Protein AF-A0A512UHS7-F1 (afdb_monomer_lite)

Radius of gyration: 28.46 Å; chains: 1; bounding bo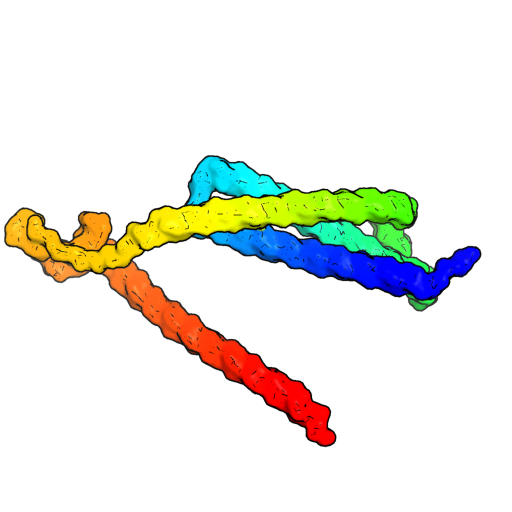x: 62×33×93 Å

Structure (mmCIF, N/CA/C/O backbone):
data_AF-A0A512UHS7-F1
#
_entry.id   AF-A0A512UHS7-F1
#
loop_
_atom_site.group_PDB
_atom_site.id
_atom_site.type_symbol
_atom_site.label_atom_id
_atom_site.label_alt_id
_atom_site.label_comp_id
_atom_site.label_asym_id
_atom_site.label_entity_id
_atom_site.label_seq_id
_atom_site.pdbx_PDB_ins_code
_atom_site.Cartn_x
_atom_site.Cartn_y
_atom_site.Cartn_z
_atom_site.occupancy
_atom_site.B_iso_or_equiv
_atom_site.auth_seq_id
_atom_site.auth_comp_id
_atom_site.auth_asym_id
_atom_site.auth_atom_id
_atom_site.pdbx_PDB_model_num
ATOM 1 N N . MET A 1 1 ? -11.416 8.989 45.958 1.00 37.06 1 MET A N 1
ATOM 2 C CA . MET A 1 1 ? -11.423 10.084 44.966 1.00 37.06 1 MET A CA 1
ATOM 3 C C . MET A 1 1 ? -12.009 9.502 43.696 1.00 37.06 1 MET A C 1
ATOM 5 O O . MET A 1 1 ? -11.354 8.671 43.086 1.00 37.06 1 MET A O 1
ATOM 9 N N . GLY A 1 2 ? -13.278 9.793 43.403 1.00 39.34 2 GLY A N 1
ATOM 10 C CA . GLY A 1 2 ? -13.948 9.248 42.222 1.00 39.34 2 GLY A CA 1
ATOM 11 C C . GLY A 1 2 ? -13.457 9.973 40.977 1.00 39.34 2 GLY A C 1
ATOM 12 O O . GLY A 1 2 ? -13.584 11.193 40.902 1.00 39.34 2 GLY A O 1
ATOM 13 N N . ILE A 1 3 ? -12.873 9.238 40.033 1.00 44.66 3 ILE A N 1
ATOM 14 C CA . ILE A 1 3 ? -12.678 9.739 38.674 1.00 44.66 3 ILE A CA 1
ATOM 15 C C . ILE A 1 3 ? -14.088 9.886 38.095 1.00 44.66 3 ILE A C 1
ATOM 17 O O . ILE A 1 3 ? -14.871 8.938 38.107 1.00 44.66 3 ILE A O 1
ATOM 21 N N . SER A 1 4 ? -14.447 11.106 37.701 1.00 51.41 4 SER A N 1
ATOM 22 C CA . SER A 1 4 ? -15.736 11.404 37.074 1.00 51.41 4 SER A CA 1
ATOM 23 C C . SER A 1 4 ? -15.882 10.547 35.817 1.00 51.41 4 SER A C 1
ATOM 25 O O . SER A 1 4 ? -14.983 10.557 34.979 1.00 51.41 4 SER A O 1
ATOM 27 N N . THR A 1 5 ? -16.998 9.830 35.667 1.00 55.50 5 THR A N 1
ATOM 28 C CA . THR A 1 5 ? -17.313 8.997 34.489 1.00 55.50 5 THR A CA 1
ATOM 29 C C . THR A 1 5 ? -17.086 9.743 33.168 1.00 55.50 5 THR A C 1
ATOM 31 O O . THR A 1 5 ? -16.531 9.183 32.230 1.00 55.50 5 THR A O 1
ATOM 34 N N . ASN A 1 6 ? -17.354 11.053 33.143 1.00 60.25 6 ASN A N 1
ATOM 35 C CA . ASN A 1 6 ? -17.146 11.910 31.970 1.00 60.25 6 ASN A CA 1
ATOM 36 C C . ASN A 1 6 ? -15.672 12.049 31.534 1.00 60.25 6 ASN A C 1
ATOM 38 O O . ASN A 1 6 ? -15.400 12.360 30.379 1.00 60.25 6 ASN A O 1
ATOM 42 N N . GLN A 1 7 ? -14.710 11.873 32.446 1.00 59.88 7 GLN A N 1
ATOM 43 C CA . GLN A 1 7 ? -13.279 11.994 32.141 1.00 59.88 7 GLN A CA 1
ATOM 44 C C . GLN A 1 7 ? -12.721 10.717 31.496 1.00 59.88 7 GLN A C 1
ATOM 46 O O . GLN A 1 7 ? -11.772 10.778 30.717 1.00 59.88 7 GLN A O 1
ATOM 51 N N . VAL A 1 8 ? -13.323 9.568 31.807 1.00 60.91 8 VAL A N 1
ATOM 52 C CA . VAL A 1 8 ? -12.956 8.266 31.238 1.00 60.91 8 VAL A CA 1
ATOM 53 C C . VAL A 1 8 ? -13.466 8.145 29.808 1.00 60.91 8 VAL A C 1
ATOM 55 O O . VAL A 1 8 ? -12.712 7.716 28.937 1.00 60.91 8 VAL A O 1
ATOM 58 N N . ASP A 1 9 ? -14.709 8.565 29.565 1.00 67.19 9 ASP A N 1
ATOM 59 C CA . ASP A 1 9 ? -15.307 8.552 28.227 1.00 67.19 9 ASP A CA 1
ATOM 60 C C . ASP A 1 9 ? -14.486 9.415 27.256 1.00 67.19 9 ASP A C 1
ATOM 62 O O . ASP A 1 9 ? -14.126 8.959 26.174 1.00 67.19 9 ASP A O 1
ATOM 66 N N . PHE A 1 10 ? -14.065 10.609 27.695 1.00 72.75 10 PHE A N 1
ATOM 67 C CA . PHE A 1 10 ? -13.195 11.489 26.908 1.00 72.75 10 PHE A CA 1
ATOM 68 C C . PHE A 1 10 ? -11.827 10.856 26.598 1.00 72.75 10 PHE A C 1
ATOM 70 O O . PHE A 1 10 ? -11.341 10.934 25.472 1.00 72.75 10 PHE A O 1
ATOM 77 N N . LEU A 1 11 ? -11.205 10.193 27.579 1.00 75.62 11 LEU A N 1
ATOM 78 C CA . LEU A 1 11 ? -9.918 9.523 27.378 1.00 75.62 11 LEU A CA 1
ATOM 79 C C . LEU A 1 11 ? -10.035 8.341 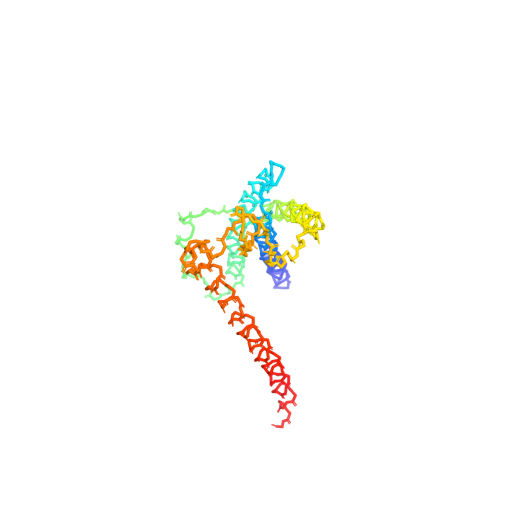26.406 1.00 75.62 11 LEU A C 1
ATOM 81 O O . LEU A 1 11 ? -9.156 8.140 25.570 1.00 75.62 11 LEU A O 1
ATOM 85 N N . LEU A 1 12 ? -11.098 7.541 26.511 1.00 77.88 12 LEU A N 1
ATOM 86 C CA . LEU A 1 12 ? -11.334 6.424 25.598 1.00 77.88 12 LEU A CA 1
ATOM 87 C C . LEU A 1 12 ? -11.571 6.916 24.170 1.00 77.88 12 LEU A C 1
ATOM 89 O O . LEU A 1 12 ? -10.987 6.346 23.248 1.00 77.88 12 LEU A O 1
ATOM 93 N N . ASP A 1 13 ? -12.353 7.980 23.990 1.00 81.38 13 ASP A N 1
ATOM 94 C CA . ASP A 1 13 ? -12.575 8.604 22.684 1.00 81.38 13 ASP A CA 1
ATOM 95 C C . ASP A 1 13 ? -11.259 9.080 22.053 1.00 81.38 13 ASP A C 1
ATOM 97 O O . ASP A 1 13 ? -10.985 8.769 20.890 1.00 81.38 13 ASP A O 1
ATOM 101 N N . ASP A 1 14 ? -10.395 9.744 22.827 1.00 81.94 14 ASP A N 1
ATOM 102 C CA . ASP A 1 14 ? -9.073 10.179 22.366 1.00 81.94 14 ASP A CA 1
ATOM 103 C C . ASP A 1 14 ? -8.182 8.991 21.962 1.00 81.94 14 ASP A C 1
ATOM 105 O O . ASP A 1 14 ? -7.520 9.023 20.919 1.00 81.94 14 ASP A O 1
ATOM 109 N N . LEU A 1 15 ? -8.168 7.907 22.743 1.00 83.69 15 LEU A N 1
ATOM 110 C CA . LEU A 1 15 ? -7.377 6.714 22.423 1.00 83.69 15 LEU A CA 1
ATOM 111 C C . LEU A 1 15 ? -7.905 5.984 21.177 1.00 83.69 15 LEU A C 1
ATOM 113 O O . LEU A 1 15 ? -7.111 5.531 20.348 1.00 83.69 15 LEU A O 1
ATOM 117 N N . TRP A 1 16 ? -9.227 5.890 21.009 1.00 86.81 16 TRP A N 1
ATOM 118 C CA . TRP A 1 16 ? -9.844 5.347 19.795 1.00 86.81 16 TRP A CA 1
ATOM 119 C C . TRP A 1 16 ? -9.561 6.219 18.573 1.00 86.81 16 TRP A C 1
ATOM 121 O O . TRP A 1 16 ? -9.294 5.690 17.490 1.00 86.81 16 TRP A O 1
ATOM 131 N N . HIS A 1 17 ? -9.553 7.541 18.741 1.00 88.75 17 HIS A N 1
ATOM 132 C CA . HIS A 1 17 ? -9.166 8.471 17.689 1.00 88.75 17 HIS A CA 1
ATOM 133 C C . HIS A 1 17 ? -7.715 8.245 17.249 1.00 88.75 17 HIS A C 1
ATOM 135 O O . HIS A 1 17 ? -7.449 8.103 16.052 1.00 88.75 17 HIS A O 1
ATOM 141 N N . TRP A 1 18 ? -6.787 8.117 18.202 1.00 87.31 18 TRP A N 1
ATOM 142 C CA . TRP A 1 18 ? -5.395 7.761 17.919 1.00 87.31 18 TRP A CA 1
ATOM 143 C C . TRP A 1 18 ? -5.274 6.429 17.181 1.00 87.31 18 TRP A C 1
ATOM 145 O O . TRP A 1 18 ? -4.501 6.322 16.228 1.00 87.31 18 TRP A O 1
ATOM 155 N N . LEU A 1 19 ? -6.065 5.424 17.562 1.00 88.56 19 LEU A N 1
ATOM 156 C CA . LEU A 1 19 ? -6.046 4.124 16.898 1.00 88.56 19 LEU A CA 1
ATOM 157 C C . LEU A 1 19 ? -6.466 4.236 15.427 1.00 88.56 19 LEU A C 1
ATOM 159 O O . LEU A 1 19 ? -5.784 3.695 14.555 1.00 88.56 19 LEU A O 1
ATOM 163 N N . ALA A 1 20 ? -7.540 4.975 15.146 1.00 87.75 20 ALA A N 1
ATOM 164 C CA . ALA A 1 20 ? -8.015 5.208 13.784 1.00 87.75 20 ALA A CA 1
ATOM 165 C C . ALA A 1 20 ? -6.996 5.993 12.934 1.00 87.75 20 ALA A C 1
ATOM 167 O O . ALA A 1 20 ? -6.779 5.674 11.759 1.00 87.75 20 ALA A O 1
ATOM 168 N N . GLN A 1 21 ? -6.322 6.988 13.525 1.00 88.38 21 GLN A N 1
ATOM 169 C CA . GLN A 1 21 ? -5.237 7.706 12.850 1.00 88.38 21 GLN A CA 1
ATOM 170 C C . GLN A 1 21 ? -4.084 6.763 12.488 1.00 88.38 21 GLN A C 1
ATOM 172 O O . GLN A 1 21 ? -3.625 6.759 11.346 1.00 88.38 21 GLN A O 1
ATOM 177 N N . MET A 1 22 ? -3.646 5.913 13.420 1.00 85.06 22 MET A N 1
ATOM 178 C CA . MET A 1 22 ? -2.574 4.950 13.159 1.00 85.06 22 MET A CA 1
ATOM 179 C C . MET A 1 22 ? -2.922 3.976 12.033 1.00 85.06 22 MET A C 1
ATOM 181 O O . MET A 1 22 ? -2.076 3.692 11.189 1.00 85.06 22 MET A O 1
ATOM 185 N N . GLU A 1 23 ? -4.156 3.472 11.993 1.00 89.56 23 GLU A N 1
ATOM 186 C CA . GLU A 1 23 ? -4.617 2.595 10.910 1.00 89.56 23 GLU A CA 1
ATOM 187 C C . GLU A 1 23 ? -4.577 3.288 9.549 1.00 89.56 23 GLU A C 1
ATOM 189 O O . GLU A 1 23 ? -4.161 2.681 8.560 1.00 89.56 23 GLU A O 1
ATOM 194 N N . THR A 1 24 ? -4.938 4.570 9.513 1.00 89.69 24 THR A N 1
ATOM 195 C CA . THR A 1 24 ? -4.850 5.385 8.299 1.00 89.69 24 THR A CA 1
ATOM 196 C C . THR A 1 24 ? -3.399 5.502 7.833 1.00 89.69 24 THR A C 1
ATOM 198 O O . THR A 1 24 ? -3.103 5.180 6.685 1.00 89.69 24 THR A O 1
ATOM 201 N N . HIS A 1 25 ? -2.475 5.868 8.725 1.00 85.88 25 HIS A N 1
ATOM 202 C CA . HIS A 1 25 ? -1.057 6.019 8.381 1.00 85.88 25 HIS A CA 1
ATOM 203 C C . HIS A 1 25 ? -0.386 4.707 7.961 1.00 85.88 25 HIS A C 1
ATOM 205 O O . HIS A 1 25 ? 0.405 4.711 7.019 1.00 85.88 25 HIS A O 1
ATOM 211 N N . ILE A 1 26 ? -0.732 3.583 8.601 1.00 85.62 26 ILE A N 1
ATOM 212 C CA . ILE A 1 26 ? -0.295 2.245 8.174 1.00 85.62 26 ILE A CA 1
ATOM 213 C C . ILE A 1 26 ? -0.721 2.002 6.724 1.00 85.62 26 ILE A C 1
ATOM 215 O O . ILE A 1 26 ? 0.118 1.703 5.877 1.00 85.62 26 ILE A O 1
ATOM 219 N N . HIS A 1 27 ? -2.006 2.195 6.422 1.00 89.94 27 HIS A N 1
ATOM 220 C CA . HIS A 1 27 ? -2.535 1.941 5.087 1.00 89.94 27 HIS A CA 1
ATOM 221 C C . HIS A 1 27 ? -1.934 2.877 4.027 1.00 89.94 27 HIS A C 1
ATOM 223 O O . HIS A 1 27 ? -1.637 2.461 2.905 1.00 89.94 27 HIS A O 1
ATOM 229 N N . GLU A 1 28 ? -1.742 4.154 4.359 1.00 88.44 28 GLU A N 1
ATOM 230 C CA . GLU A 1 28 ? -1.112 5.117 3.457 1.00 88.44 28 GLU A CA 1
ATOM 231 C C . GLU A 1 28 ? 0.346 4.772 3.154 1.00 88.44 28 GLU A C 1
ATOM 233 O O . GLU A 1 28 ? 0.760 4.887 1.996 1.00 88.44 28 GLU A O 1
ATOM 238 N N . LEU A 1 29 ? 1.099 4.328 4.163 1.00 85.69 29 LEU A N 1
ATOM 239 C CA . LEU A 1 29 ? 2.489 3.910 4.019 1.00 85.69 29 LEU A CA 1
ATOM 240 C C . LEU A 1 29 ? 2.612 2.641 3.180 1.00 85.69 29 LEU A C 1
ATOM 242 O O . LEU A 1 29 ? 3.370 2.637 2.211 1.00 85.69 29 LEU A O 1
ATOM 246 N N . GLU A 1 30 ? 1.813 1.612 3.466 1.00 86.94 30 GLU A N 1
ATOM 247 C CA . GLU A 1 30 ? 1.770 0.383 2.665 1.00 86.94 30 GLU A CA 1
ATOM 248 C C . GLU A 1 30 ? 1.460 0.686 1.194 1.00 86.94 30 GLU A C 1
ATOM 250 O O . GLU A 1 30 ? 2.161 0.227 0.291 1.00 86.94 30 GLU A O 1
ATOM 255 N N . ASN A 1 31 ? 0.455 1.527 0.933 1.00 86.88 31 ASN A N 1
ATOM 256 C CA . ASN A 1 31 ? 0.100 1.927 -0.426 1.00 86.88 31 ASN A CA 1
ATOM 257 C C . ASN A 1 31 ? 1.222 2.708 -1.124 1.00 86.88 31 ASN A C 1
ATOM 259 O O . ASN A 1 31 ? 1.465 2.500 -2.315 1.00 86.88 31 ASN A O 1
ATOM 263 N N . ALA A 1 32 ? 1.891 3.622 -0.417 1.00 82.56 32 ALA A N 1
ATOM 264 C CA . ALA A 1 32 ? 2.999 4.396 -0.970 1.00 82.56 32 ALA A CA 1
ATOM 265 C C . ALA A 1 32 ? 4.199 3.496 -1.300 1.00 82.56 32 ALA A C 1
ATOM 267 O O . ALA A 1 32 ? 4.763 3.603 -2.390 1.00 82.56 32 ALA A O 1
ATOM 268 N N . MET A 1 33 ? 4.533 2.557 -0.413 1.00 82.94 33 MET A N 1
ATOM 269 C CA . MET A 1 33 ? 5.593 1.570 -0.624 1.00 82.94 33 MET A CA 1
ATOM 270 C C . MET A 1 33 ? 5.283 0.633 -1.797 1.00 82.94 33 MET A C 1
ATOM 272 O O . MET A 1 33 ? 6.150 0.401 -2.639 1.00 82.94 33 MET A O 1
ATOM 276 N N . LEU A 1 34 ? 4.042 0.146 -1.918 1.00 81.94 34 LEU A N 1
ATOM 277 C CA . LEU A 1 34 ? 3.612 -0.684 -3.050 1.00 81.94 34 LEU A CA 1
ATO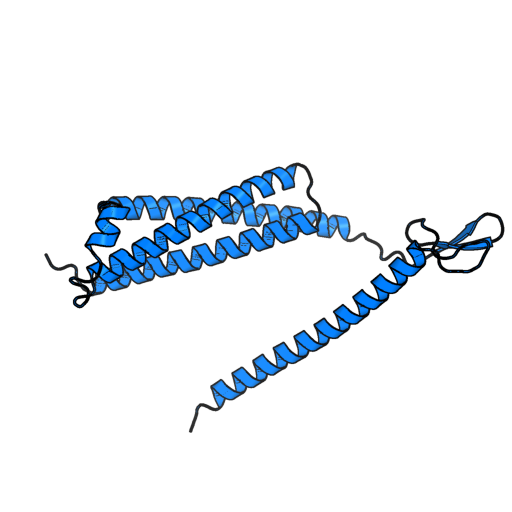M 278 C C . LEU A 1 34 ? 3.721 0.062 -4.384 1.00 81.94 34 LEU A C 1
ATOM 280 O O . LEU A 1 34 ? 4.201 -0.496 -5.375 1.00 81.94 34 LEU A O 1
ATOM 284 N N . LYS A 1 35 ? 3.309 1.336 -4.420 1.00 81.00 35 LYS A N 1
ATOM 285 C CA . LYS A 1 35 ? 3.469 2.186 -5.608 1.00 81.00 35 LYS A CA 1
ATOM 286 C C . LYS A 1 35 ? 4.943 2.398 -5.949 1.00 81.00 35 LYS A C 1
ATOM 288 O O . LYS A 1 35 ? 5.316 2.225 -7.105 1.00 81.00 35 LYS A O 1
ATOM 293 N N . ALA A 1 36 ? 5.783 2.689 -4.957 1.00 75.19 36 ALA A N 1
ATOM 294 C CA . ALA A 1 36 ? 7.224 2.844 -5.148 1.00 75.19 36 ALA A CA 1
ATOM 295 C C . ALA A 1 36 ? 7.881 1.572 -5.700 1.00 75.19 36 ALA A C 1
ATOM 297 O O . ALA A 1 36 ? 8.639 1.646 -6.667 1.00 75.19 36 ALA A O 1
ATOM 298 N N . GLY A 1 37 ? 7.517 0.401 -5.169 1.00 73.88 37 GLY A N 1
ATOM 299 C CA . GLY A 1 37 ? 7.977 -0.888 -5.685 1.00 73.88 37 GLY A CA 1
ATOM 300 C C . GLY A 1 37 ? 7.559 -1.133 -7.139 1.00 73.88 37 GLY A C 1
ATOM 301 O O . GLY A 1 37 ? 8.358 -1.619 -7.938 1.00 73.88 37 GLY A O 1
ATOM 302 N N . ARG A 1 38 ? 6.338 -0.737 -7.524 1.00 74.81 38 ARG A N 1
ATOM 303 C CA . ARG A 1 38 ? 5.821 -0.916 -8.894 1.00 74.81 38 ARG A CA 1
ATOM 304 C C . ARG A 1 38 ? 6.569 -0.087 -9.939 1.00 74.81 38 ARG A C 1
ATOM 306 O O . ARG A 1 38 ? 6.729 -0.543 -11.070 1.00 74.81 38 ARG A O 1
ATOM 313 N N . VAL A 1 39 ? 6.998 1.121 -9.584 1.00 70.88 39 VAL A N 1
ATOM 314 C CA . VAL A 1 39 ? 7.693 2.040 -10.503 1.00 70.88 39 VAL A CA 1
ATOM 315 C C . VAL A 1 39 ? 9.204 1.731 -10.584 1.00 70.88 39 VAL A C 1
ATOM 317 O O . VAL A 1 39 ? 9.915 2.278 -11.426 1.00 70.88 39 VAL A O 1
ATOM 320 N N . GLY A 1 40 ? 9.684 0.776 -9.781 1.00 65.38 40 GLY A N 1
ATOM 321 C CA . GLY A 1 40 ? 11.075 0.333 -9.733 1.00 65.38 40 GLY A CA 1
ATOM 322 C C . GLY A 1 40 ? 11.908 1.198 -8.794 1.00 65.38 40 GLY A C 1
ATOM 323 O O . GLY A 1 40 ? 11.836 2.431 -8.833 1.00 65.38 40 GLY A O 1
ATOM 324 N N . LEU A 1 41 ? 12.712 0.557 -7.946 1.00 65.12 41 LEU A N 1
ATOM 325 C CA . LEU A 1 41 ? 13.513 1.249 -6.942 1.00 65.12 41 LEU A CA 1
ATOM 326 C C . LEU A 1 41 ? 14.840 1.749 -7.554 1.00 65.12 41 LEU A C 1
ATOM 328 O O . LEU A 1 41 ? 15.540 1.014 -8.239 1.00 65.12 41 LEU A O 1
ATOM 332 N N . ASN A 1 42 ? 15.169 3.027 -7.350 1.00 66.75 42 ASN A N 1
ATOM 333 C CA . ASN A 1 42 ? 16.542 3.542 -7.404 1.00 66.75 42 ASN A CA 1
ATOM 334 C C . ASN A 1 42 ? 17.125 3.594 -5.977 1.00 66.75 42 ASN A C 1
ATOM 336 O O . ASN A 1 42 ? 16.369 3.486 -5.013 1.00 66.75 42 ASN A O 1
ATOM 340 N N . ALA A 1 43 ? 18.433 3.823 -5.834 1.00 65.56 43 ALA A N 1
ATOM 341 C CA . ALA A 1 43 ? 19.109 3.843 -4.528 1.00 65.56 43 ALA A CA 1
ATOM 342 C C . ALA A 1 43 ? 18.416 4.747 -3.480 1.00 65.56 43 ALA A C 1
ATOM 344 O O . ALA A 1 43 ? 18.227 4.336 -2.340 1.00 65.56 43 ALA A O 1
ATOM 345 N N . ALA A 1 44 ? 17.939 5.935 -3.880 1.00 62.94 44 ALA A N 1
ATOM 346 C CA . ALA A 1 44 ? 17.205 6.847 -2.992 1.00 62.94 44 ALA A CA 1
ATOM 347 C C . ALA A 1 44 ? 15.843 6.282 -2.530 1.00 62.94 44 ALA A C 1
ATOM 349 O O . ALA A 1 44 ? 15.428 6.461 -1.383 1.00 62.94 44 ALA A O 1
ATOM 350 N N . SER A 1 45 ? 15.138 5.566 -3.409 1.00 67.12 45 SER A N 1
ATOM 351 C CA . SER A 1 45 ? 13.887 4.891 -3.052 1.00 67.12 45 SER A CA 1
ATOM 352 C C . SER A 1 45 ? 14.093 3.572 -2.302 1.00 67.12 45 SER A C 1
ATOM 354 O O . SER A 1 45 ? 13.194 3.183 -1.570 1.00 67.12 45 SER A O 1
ATOM 356 N N . GLU A 1 46 ? 15.243 2.901 -2.437 1.00 75.00 46 GLU A N 1
ATOM 357 C CA . GLU A 1 46 ? 15.574 1.714 -1.633 1.00 75.00 46 GLU A CA 1
ATOM 358 C C . GLU A 1 46 ? 15.765 2.089 -0.163 1.00 75.00 46 GLU A C 1
ATOM 360 O O . GLU A 1 46 ? 15.164 1.466 0.710 1.00 75.00 46 GLU A O 1
ATOM 365 N N . GLU A 1 47 ? 16.522 3.155 0.114 1.00 76.50 47 GLU A N 1
ATOM 366 C CA . GLU A 1 47 ? 16.682 3.681 1.474 1.00 76.50 47 GLU A CA 1
ATOM 367 C C . GLU A 1 47 ? 15.327 4.072 2.075 1.00 76.50 47 GLU A C 1
ATOM 369 O O . GLU A 1 47 ? 14.978 3.654 3.179 1.00 76.50 47 GLU A O 1
ATOM 374 N N . SER A 1 48 ? 14.505 4.781 1.304 1.00 73.50 48 SER A N 1
ATOM 375 C CA . SER A 1 48 ? 13.165 5.188 1.743 1.00 73.50 48 SER A CA 1
ATOM 376 C C . SER A 1 48 ? 12.213 4.010 1.942 1.00 73.50 48 SER A C 1
ATOM 378 O O . SER A 1 48 ? 11.361 4.052 2.826 1.00 73.50 48 SER A O 1
ATOM 380 N N . TYR A 1 49 ? 12.360 2.940 1.160 1.00 76.19 49 TYR A N 1
ATOM 381 C CA . TYR A 1 49 ? 11.596 1.708 1.336 1.00 76.19 49 TYR A CA 1
ATOM 382 C C . TYR A 1 49 ? 11.998 0.982 2.627 1.00 76.19 49 TYR A C 1
ATOM 384 O O . TYR A 1 49 ? 11.132 0.526 3.370 1.00 76.19 49 TYR A O 1
ATOM 392 N N . MET A 1 50 ? 13.297 0.923 2.938 1.00 78.81 50 MET A N 1
ATOM 393 C CA . MET A 1 50 ? 13.801 0.355 4.195 1.00 78.81 50 MET A CA 1
ATOM 394 C C . MET A 1 50 ? 13.344 1.166 5.415 1.00 78.81 50 MET A C 1
ATOM 396 O O . MET A 1 50 ? 12.936 0.590 6.428 1.00 78.81 50 MET A O 1
ATOM 400 N N . VAL A 1 51 ? 13.364 2.499 5.312 1.00 82.06 51 VAL A N 1
ATOM 401 C CA . VAL A 1 51 ? 12.804 3.399 6.332 1.00 82.06 51 VAL A CA 1
ATOM 402 C C . VAL A 1 51 ? 11.300 3.157 6.488 1.00 82.06 51 VAL A C 1
ATOM 404 O O . VAL A 1 51 ? 10.829 2.996 7.614 1.00 82.06 51 VAL A O 1
ATOM 407 N N . GLY A 1 52 ? 10.565 3.035 5.380 1.00 78.06 52 GLY A N 1
ATOM 408 C CA . GLY A 1 52 ? 9.141 2.700 5.371 1.00 78.06 52 GLY A CA 1
ATOM 409 C C . GLY A 1 52 ? 8.829 1.372 6.070 1.00 78.06 52 GLY A C 1
ATOM 410 O O . GLY A 1 52 ? 7.973 1.333 6.947 1.00 78.06 52 GLY A O 1
ATOM 411 N N . ASP A 1 53 ? 9.566 0.296 5.779 1.00 82.38 53 ASP A N 1
ATOM 412 C CA . ASP A 1 53 ? 9.375 -1.009 6.437 1.00 82.38 53 ASP A CA 1
ATOM 413 C C . ASP A 1 53 ? 9.632 -0.935 7.956 1.00 82.38 53 ASP A C 1
ATOM 415 O O . ASP A 1 53 ? 8.900 -1.514 8.765 1.00 82.38 53 ASP A O 1
ATOM 419 N N . CYS A 1 54 ? 10.644 -0.167 8.371 1.00 85.12 54 CYS A N 1
ATOM 420 C CA . CYS A 1 54 ? 10.926 0.084 9.783 1.00 85.12 54 CYS A CA 1
ATOM 421 C C . CYS A 1 54 ? 9.782 0.851 10.471 1.00 85.12 54 CYS A C 1
ATOM 423 O O . CYS A 1 54 ? 9.329 0.453 11.550 1.00 85.12 54 CYS A O 1
ATOM 425 N N . LEU A 1 55 ? 9.285 1.921 9.842 1.00 80.00 55 LEU A N 1
ATOM 426 C CA . LEU A 1 55 ? 8.158 2.713 10.341 1.00 80.00 55 LEU A CA 1
ATOM 427 C C . LEU A 1 55 ? 6.877 1.877 10.424 1.00 80.00 55 LEU A C 1
ATOM 429 O O . LEU A 1 55 ? 6.193 1.917 11.446 1.00 80.00 55 LEU A O 1
ATOM 433 N N . LEU A 1 56 ? 6.604 1.041 9.419 1.00 83.25 56 LEU A N 1
ATOM 434 C CA . LEU A 1 56 ? 5.456 0.137 9.400 1.00 83.25 56 LEU A CA 1
ATOM 435 C C . LEU A 1 56 ? 5.483 -0.827 10.593 1.00 83.25 56 LEU A C 1
ATOM 437 O O . LEU A 1 56 ? 4.498 -0.943 11.324 1.00 83.25 56 LEU A O 1
ATOM 441 N N . LYS A 1 57 ? 6.631 -1.464 10.863 1.00 84.19 57 LYS A N 1
ATOM 442 C CA . LYS A 1 57 ? 6.797 -2.346 12.033 1.00 84.19 57 LYS A CA 1
ATOM 443 C C . LYS A 1 57 ? 6.577 -1.599 13.349 1.00 84.19 57 LYS A C 1
ATOM 445 O O . LYS A 1 57 ? 5.883 -2.111 14.231 1.00 84.19 57 LYS A O 1
ATOM 450 N N . LYS A 1 58 ? 7.125 -0.385 13.483 1.00 83.94 58 LYS A N 1
ATOM 451 C CA . LYS A 1 58 ? 6.932 0.464 14.672 1.00 83.94 58 LYS A CA 1
ATOM 452 C C . LYS A 1 58 ? 5.469 0.870 14.860 1.00 83.94 58 LYS A C 1
ATOM 454 O O . LYS A 1 58 ? 4.988 0.852 15.996 1.00 83.94 58 LYS A O 1
ATOM 459 N N . LEU A 1 59 ? 4.757 1.195 13.780 1.00 82.12 59 LEU A N 1
ATOM 460 C CA . LEU A 1 59 ? 3.336 1.542 13.805 1.00 82.12 59 LEU A CA 1
ATOM 461 C C . LEU A 1 59 ? 2.474 0.345 14.193 1.00 82.12 59 LEU A C 1
ATOM 463 O O . LEU A 1 59 ? 1.642 0.470 15.085 1.00 82.12 59 LEU A O 1
ATOM 467 N N . VAL A 1 60 ? 2.699 -0.828 13.596 1.00 82.94 60 VAL A N 1
ATOM 468 C CA . VAL A 1 60 ? 1.961 -2.055 13.941 1.00 82.94 60 VAL A CA 1
ATOM 469 C C . VAL A 1 60 ? 2.188 -2.434 15.405 1.00 82.94 60 VAL A C 1
ATOM 471 O O . VAL A 1 60 ? 1.232 -2.741 16.117 1.00 82.94 60 VAL A O 1
ATOM 474 N N . TYR A 1 61 ? 3.431 -2.361 15.885 1.00 85.00 61 TYR A N 1
ATOM 475 C CA . TYR A 1 61 ? 3.737 -2.610 17.293 1.00 85.00 61 TYR A CA 1
ATOM 476 C C . TYR A 1 61 ? 3.038 -1.603 18.215 1.00 85.00 61 TYR A C 1
ATOM 478 O O . TYR A 1 61 ? 2.368 -1.988 19.173 1.00 85.00 61 TYR A O 1
ATOM 486 N N . SER A 1 62 ? 3.140 -0.310 17.908 1.00 83.50 62 SER A N 1
ATOM 487 C CA . SER A 1 62 ? 2.528 0.743 18.723 1.00 83.50 62 SER A CA 1
ATOM 488 C C . SER A 1 62 ? 0.995 0.677 18.682 1.00 83.50 62 SER A C 1
ATOM 490 O O . SER A 1 62 ? 0.350 0.931 19.695 1.00 83.50 62 SER A O 1
ATOM 492 N N . LYS A 1 63 ? 0.402 0.226 17.567 1.00 86.75 63 LYS A N 1
ATOM 493 C CA . LYS A 1 63 ? -1.038 -0.032 17.435 1.00 86.75 63 LYS A CA 1
ATOM 494 C C . LYS A 1 63 ? -1.477 -1.100 18.431 1.00 86.75 63 LYS A C 1
ATOM 496 O O . LYS A 1 63 ? -2.450 -0.903 19.152 1.00 86.75 63 LYS A O 1
ATOM 501 N N . GLN A 1 64 ? -0.739 -2.209 18.512 1.00 84.06 64 GLN A N 1
ATOM 502 C CA . GLN A 1 64 ? -1.029 -3.274 19.475 1.00 84.06 64 GLN A CA 1
ATOM 503 C C . GLN A 1 64 ? -0.915 -2.776 20.922 1.00 84.06 64 GLN A C 1
ATOM 505 O O . GLN A 1 64 ? -1.740 -3.140 21.757 1.00 84.06 64 GLN A O 1
ATOM 510 N N . GLN A 1 65 ? 0.074 -1.929 21.227 1.00 82.12 65 GLN A N 1
ATOM 511 C CA . GLN A 1 65 ? 0.217 -1.320 22.555 1.00 82.12 65 GLN A CA 1
ATOM 512 C C . GLN A 1 65 ? -0.963 -0.395 22.892 1.00 82.12 65 GLN A C 1
ATOM 514 O O . GLN A 1 65 ? -1.518 -0.483 23.987 1.00 82.12 65 GLN A O 1
ATOM 519 N N . LEU A 1 66 ? -1.403 0.431 21.939 1.00 84.19 66 LEU A N 1
ATOM 520 C CA . LEU A 1 66 ? -2.556 1.315 22.110 1.00 84.19 66 LEU A CA 1
ATOM 521 C C . LEU A 1 66 ? -3.855 0.523 22.319 1.00 84.19 66 LEU A C 1
ATOM 523 O O . LEU A 1 66 ? -4.605 0.819 23.245 1.00 84.19 66 LEU A O 1
ATOM 527 N N . GLN A 1 67 ? -4.086 -0.533 21.532 1.00 83.88 67 GLN A N 1
ATOM 528 C CA . GLN A 1 67 ? -5.240 -1.427 21.702 1.00 83.88 67 GLN A CA 1
ATOM 529 C C . GLN A 1 67 ? -5.278 -2.055 23.100 1.00 83.88 67 GLN A C 1
ATOM 531 O O . GLN A 1 67 ? -6.332 -2.082 23.733 1.00 83.88 67 GLN A O 1
ATOM 536 N N . ARG A 1 68 ? -4.130 -2.509 23.622 1.00 80.44 68 ARG A N 1
ATOM 537 C CA . ARG A 1 68 ? -4.037 -3.030 24.998 1.00 80.44 68 ARG A CA 1
ATOM 538 C C . ARG A 1 68 ? -4.387 -1.965 26.028 1.00 80.44 68 ARG A C 1
ATOM 540 O O . ARG A 1 68 ? -5.084 -2.256 26.995 1.00 80.44 68 ARG A O 1
ATOM 547 N N . ARG A 1 69 ? -3.933 -0.728 25.819 1.00 78.75 69 ARG A N 1
ATOM 548 C CA . ARG A 1 69 ? -4.208 0.374 26.742 1.00 78.75 69 ARG A CA 1
ATOM 549 C C . ARG A 1 69 ? -5.683 0.759 26.753 1.00 78.75 69 ARG A C 1
ATOM 551 O O . ARG A 1 69 ? -6.225 0.940 27.835 1.00 78.75 69 ARG A O 1
ATOM 558 N N . ILE A 1 70 ? -6.335 0.795 25.590 1.00 81.56 70 ILE A N 1
ATOM 559 C CA . ILE A 1 70 ? -7.788 0.987 25.475 1.00 81.56 70 ILE A CA 1
ATOM 560 C C . ILE A 1 70 ? -8.530 -0.080 26.288 1.00 81.56 70 ILE A C 1
ATOM 562 O O . ILE A 1 70 ? -9.402 0.259 27.082 1.00 81.56 70 ILE A O 1
ATOM 566 N N . VAL A 1 71 ? -8.154 -1.358 26.146 1.00 80.12 71 VAL A N 1
ATOM 567 C CA . VAL A 1 71 ? -8.769 -2.460 26.908 1.00 80.12 71 VAL A CA 1
ATOM 568 C C . VAL A 1 71 ? -8.538 -2.305 28.415 1.00 80.12 71 VAL A C 1
ATOM 570 O O . VAL A 1 71 ? -9.481 -2.484 29.183 1.00 80.12 71 VAL A O 1
ATOM 573 N N . SER A 1 72 ? -7.325 -1.937 28.844 1.00 75.62 72 SER A N 1
ATOM 574 C CA . SER A 1 72 ? -7.006 -1.685 30.261 1.00 75.62 72 SER A CA 1
ATOM 575 C C . SER A 1 72 ? -7.876 -0.570 30.840 1.00 75.62 72 SER A C 1
ATOM 577 O O . SER A 1 72 ? -8.547 -0.777 31.847 1.00 75.62 72 SER A O 1
ATOM 579 N N . VAL A 1 73 ? -7.928 0.585 30.164 1.00 75.75 73 VAL A N 1
ATOM 580 C CA . VAL A 1 73 ? -8.710 1.753 30.600 1.00 75.75 73 VAL A CA 1
ATOM 581 C C . VAL A 1 73 ? -10.206 1.432 30.622 1.00 75.75 73 VAL A C 1
ATOM 583 O O . VAL A 1 73 ? -10.893 1.791 31.576 1.00 75.75 73 VAL A O 1
ATOM 586 N N . ALA A 1 74 ? -10.717 0.721 29.614 1.00 75.00 74 ALA A N 1
ATOM 587 C CA . ALA A 1 74 ? -12.118 0.314 29.569 1.00 75.00 74 ALA A CA 1
ATOM 588 C C . ALA A 1 74 ? -12.476 -0.646 30.717 1.00 75.00 74 ALA A C 1
ATOM 590 O O . ALA A 1 74 ? -13.531 -0.496 31.327 1.00 75.00 74 ALA A O 1
ATOM 591 N N . ARG A 1 75 ? -11.597 -1.604 31.050 1.00 69.62 75 ARG A N 1
ATOM 592 C CA . ARG A 1 75 ? -11.811 -2.557 32.155 1.00 69.62 75 ARG A CA 1
ATOM 593 C C . ARG A 1 75 ? -11.753 -1.894 33.525 1.00 69.62 75 ARG A C 1
ATOM 595 O O . ARG A 1 75 ? -12.632 -2.133 34.342 1.00 69.62 75 ARG A O 1
ATOM 602 N N . GLU A 1 76 ? -10.761 -1.040 33.768 1.00 67.69 76 GLU A N 1
ATOM 603 C CA . GLU A 1 76 ? -10.599 -0.333 35.048 1.00 67.69 76 GLU A CA 1
ATOM 604 C C . GLU A 1 76 ? -11.819 0.521 35.423 1.00 67.69 76 GLU A C 1
ATOM 606 O O . GLU A 1 76 ? -12.058 0.757 36.606 1.00 67.69 76 GLU A O 1
ATOM 611 N N . ASN A 1 77 ? -12.611 0.933 34.431 1.00 64.19 77 ASN A N 1
ATOM 612 C CA . ASN A 1 77 ? -13.780 1.786 34.614 1.00 64.19 77 ASN A CA 1
ATOM 613 C C . ASN A 1 77 ? -15.123 1.072 34.373 1.00 64.19 77 ASN A C 1
ATOM 615 O O . ASN A 1 77 ? -16.175 1.704 34.467 1.00 64.19 77 ASN A O 1
ATOM 619 N N . CYS A 1 78 ? -15.117 -0.239 34.105 1.00 62.12 78 CYS A N 1
ATOM 620 C CA . CYS A 1 78 ? -16.331 -1.039 33.961 1.00 62.12 78 CYS A CA 1
ATOM 621 C C . CYS A 1 78 ? -16.626 -1.790 35.270 1.00 62.12 78 CYS A C 1
ATOM 623 O O . CYS A 1 78 ? -15.879 -2.692 35.662 1.00 62.12 78 CYS A O 1
ATOM 625 N N . ALA A 1 79 ? -17.723 -1.415 35.939 1.00 55.69 79 ALA A N 1
ATOM 626 C CA . ALA A 1 79 ? -18.109 -1.918 37.263 1.00 55.69 79 ALA A CA 1
ATOM 627 C C . ALA A 1 79 ? -18.369 -3.440 37.316 1.00 55.69 79 ALA A C 1
ATOM 629 O O . ALA A 1 79 ? -18.231 -4.034 38.381 1.00 55.69 79 ALA A O 1
ATOM 630 N N . ASP A 1 80 ? -18.669 -4.072 36.176 1.00 55.72 80 ASP A N 1
ATOM 631 C CA . ASP A 1 80 ? -19.018 -5.499 36.085 1.00 55.72 80 ASP A CA 1
ATOM 632 C C . ASP A 1 80 ? -17.807 -6.433 35.868 1.00 55.72 80 ASP A C 1
ATOM 634 O O . ASP A 1 80 ? -17.971 -7.646 35.772 1.00 55.72 80 ASP A O 1
ATOM 638 N N . SER A 1 81 ? -16.576 -5.908 35.778 1.00 53.06 81 SER A N 1
ATOM 639 C CA . SER A 1 81 ? -15.387 -6.703 35.403 1.00 53.06 81 SER A CA 1
ATOM 640 C C . SER A 1 81 ? -14.534 -7.213 36.575 1.00 53.06 81 SER A C 1
ATOM 642 O O . SER A 1 81 ? -13.383 -7.602 36.379 1.00 53.06 81 SER A O 1
ATOM 644 N N . SER A 1 82 ? -15.056 -7.205 37.806 1.00 49.75 82 SER A N 1
ATOM 645 C CA . SER A 1 82 ? -14.204 -7.218 39.002 1.00 49.75 82 SER A CA 1
ATOM 646 C C . SER A 1 82 ? -13.444 -8.510 39.326 1.00 49.75 82 SER A C 1
ATOM 648 O O . SER A 1 82 ? -12.650 -8.444 40.254 1.00 49.75 82 SER A O 1
ATOM 650 N N . ASP A 1 83 ? -13.584 -9.629 38.601 1.00 52.88 83 ASP A N 1
ATOM 651 C CA . ASP A 1 83 ? -12.811 -10.846 38.944 1.00 52.88 83 ASP A CA 1
ATOM 652 C C . ASP A 1 83 ? -12.389 -11.777 37.791 1.00 52.88 83 ASP A C 1
ATOM 654 O O . ASP A 1 83 ? -11.471 -12.580 37.961 1.00 52.88 83 ASP A O 1
ATOM 658 N N . GLU A 1 84 ? -12.952 -11.679 36.5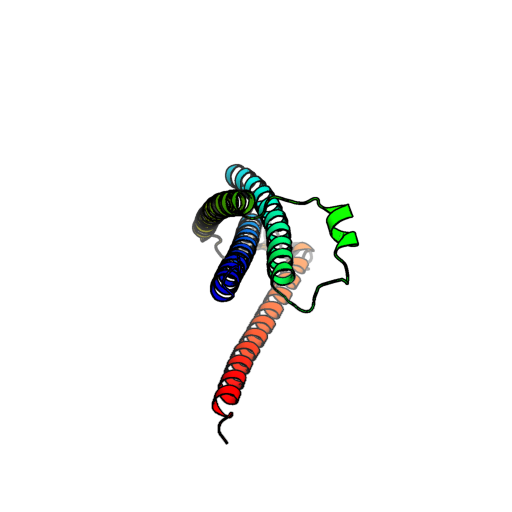84 1.00 49.97 84 GLU A N 1
ATOM 659 C CA . GLU A 1 84 ? -12.577 -12.604 35.504 1.00 49.97 84 GLU A CA 1
ATOM 660 C C . GLU A 1 84 ? -11.391 -12.077 34.674 1.00 49.97 84 GLU A C 1
ATOM 662 O O . GLU A 1 84 ? -11.547 -11.379 33.672 1.00 49.97 84 GLU A O 1
ATOM 667 N N . GLY A 1 85 ? -10.169 -12.439 35.086 1.00 52.53 85 GLY A N 1
ATOM 668 C CA . GLY A 1 85 ? -8.970 -12.368 34.233 1.00 52.53 85 GLY A CA 1
ATOM 669 C C . GLY A 1 85 ? -7.855 -11.416 34.677 1.00 52.53 85 GLY A C 1
ATOM 670 O O . GLY A 1 85 ? -6.833 -11.340 33.992 1.00 52.53 85 GLY A O 1
ATOM 671 N N . ARG A 1 86 ? -7.999 -10.737 35.824 1.00 52.28 86 ARG A N 1
ATOM 672 C CA . ARG A 1 86 ? -6.976 -9.820 36.375 1.00 52.28 86 ARG A CA 1
ATOM 673 C C . ARG A 1 86 ? -5.615 -10.498 36.585 1.00 52.28 86 ARG A C 1
ATOM 675 O O . ARG A 1 86 ? -4.586 -9.941 36.210 1.00 52.28 86 ARG A O 1
ATOM 682 N N . GLU A 1 87 ? -5.615 -11.730 37.095 1.00 51.16 87 GLU A N 1
ATOM 683 C CA . GLU A 1 87 ? -4.388 -12.485 37.394 1.00 51.16 87 GLU A CA 1
ATOM 684 C C . GLU A 1 87 ? -3.613 -12.920 36.137 1.00 51.16 87 GLU A C 1
ATOM 686 O O . GLU A 1 87 ? -2.386 -13.019 36.163 1.00 51.16 87 GLU A O 1
ATOM 691 N N . ILE A 1 88 ? -4.299 -13.135 35.007 1.00 52.00 88 ILE A N 1
ATOM 692 C CA . ILE A 1 88 ? -3.675 -13.647 33.773 1.00 52.00 88 ILE A CA 1
ATOM 693 C C . ILE A 1 88 ? -2.863 -12.553 33.057 1.00 52.00 88 ILE A C 1
ATOM 695 O O . ILE A 1 88 ? -1.858 -12.855 32.406 1.00 52.00 88 ILE A O 1
ATOM 699 N N . GLU A 1 89 ? -3.256 -11.282 33.183 1.00 49.16 89 GLU A N 1
ATOM 700 C CA . GLU A 1 89 ? -2.541 -10.158 32.562 1.00 49.16 89 GLU A CA 1
ATOM 701 C C . GLU A 1 89 ? -1.530 -9.482 33.495 1.00 49.16 89 GLU A C 1
ATOM 703 O O . GLU A 1 89 ? -0.445 -9.134 33.019 1.00 49.16 89 GLU A O 1
ATOM 708 N N . GLU A 1 90 ? -1.795 -9.377 34.807 1.00 48.94 90 GLU A N 1
ATOM 709 C CA . GLU A 1 90 ? -0.793 -8.877 35.768 1.00 48.94 90 GLU A CA 1
ATOM 710 C C . GLU A 1 90 ? 0.466 -9.762 35.775 1.00 48.94 90 GLU A C 1
ATOM 712 O O . GLU A 1 90 ? 1.584 -9.239 35.794 1.00 48.94 90 GLU A O 1
ATOM 717 N N . ALA A 1 91 ? 0.300 -11.084 35.639 1.00 45.81 91 ALA A N 1
ATOM 718 C CA . ALA A 1 91 ? 1.405 -12.034 35.513 1.00 45.81 91 ALA A CA 1
ATOM 719 C C . ALA A 1 91 ? 2.154 -11.949 34.169 1.00 45.81 91 ALA A C 1
ATOM 721 O O . ALA A 1 91 ? 3.301 -12.388 34.080 1.00 45.81 91 ALA A O 1
ATOM 722 N N . ARG A 1 92 ? 1.536 -11.400 33.111 1.00 44.38 92 ARG A N 1
ATOM 723 C CA . ARG A 1 92 ? 2.174 -11.289 31.791 1.00 44.38 92 ARG A CA 1
ATOM 724 C C . ARG A 1 92 ? 2.822 -9.934 31.520 1.00 44.38 92 ARG A C 1
ATOM 726 O O . ARG A 1 92 ? 3.779 -9.913 30.750 1.00 44.38 92 ARG A O 1
ATOM 733 N N . PHE A 1 93 ? 2.330 -8.826 32.084 1.00 47.28 93 PHE A N 1
ATOM 734 C CA . PHE A 1 93 ? 2.700 -7.503 31.554 1.00 47.28 93 PHE A CA 1
ATOM 735 C C . PHE A 1 93 ? 2.954 -6.369 32.557 1.00 47.28 93 PHE A C 1
ATOM 737 O O . PHE A 1 93 ? 3.300 -5.282 32.104 1.00 47.28 93 PHE A O 1
ATOM 744 N N . GLY A 1 94 ? 2.920 -6.613 33.873 1.00 42.41 94 GLY A N 1
ATOM 745 C CA . GLY A 1 94 ? 3.384 -5.652 34.886 1.00 42.41 94 GLY A CA 1
ATOM 746 C C . GLY A 1 94 ? 2.528 -4.380 35.023 1.00 42.41 94 GLY A C 1
ATOM 747 O O . GLY A 1 94 ? 1.983 -3.840 34.063 1.00 42.41 94 GLY A O 1
ATOM 748 N N . ARG A 1 95 ? 2.402 -3.864 36.252 1.00 43.12 95 ARG A N 1
ATOM 749 C CA . ARG A 1 95 ? 1.694 -2.601 36.519 1.00 43.12 95 ARG A CA 1
ATOM 750 C C . ARG A 1 95 ? 2.496 -1.426 35.963 1.00 43.12 95 ARG A C 1
ATOM 752 O O . ARG A 1 95 ? 3.512 -1.045 36.535 1.00 43.12 95 ARG A O 1
ATOM 759 N N . VAL A 1 96 ? 2.046 -0.855 34.849 1.00 47.22 96 VAL A N 1
ATOM 760 C CA . VAL A 1 96 ? 2.598 0.391 34.300 1.00 47.22 96 VAL A CA 1
ATOM 761 C C . VAL A 1 96 ? 1.808 1.563 34.875 1.00 47.22 96 VAL A C 1
ATOM 763 O O . VAL A 1 96 ? 0.622 1.691 34.571 1.00 47.22 96 VAL A O 1
ATOM 766 N N . ASP A 1 97 ? 2.470 2.419 35.661 1.00 45.97 97 ASP A N 1
ATOM 767 C CA . ASP A 1 97 ? 1.910 3.662 36.212 1.00 45.97 97 ASP A CA 1
ATOM 768 C C . ASP A 1 97 ? 1.122 4.451 35.148 1.00 45.97 97 ASP A C 1
ATOM 770 O O . ASP A 1 97 ? 1.599 4.708 34.038 1.00 45.97 97 ASP A O 1
ATOM 774 N N . ALA A 1 98 ? -0.137 4.765 35.461 1.00 55.72 98 ALA A N 1
ATOM 775 C CA . ALA A 1 98 ? -1.184 4.857 34.444 1.00 55.72 98 ALA A CA 1
ATOM 776 C C . ALA A 1 98 ? -1.179 6.144 33.590 1.00 55.72 98 ALA A C 1
ATOM 778 O O . ALA A 1 98 ? -1.575 6.091 32.424 1.00 55.72 98 ALA A O 1
ATOM 779 N N . ASN A 1 99 ? -0.679 7.271 34.108 1.00 56.31 99 ASN A N 1
ATOM 780 C CA . ASN A 1 99 ? -0.880 8.574 33.451 1.00 56.31 99 ASN A CA 1
ATOM 781 C C . ASN A 1 99 ? 0.392 9.130 32.788 1.00 56.31 99 ASN A C 1
ATOM 783 O O . ASN A 1 99 ? 0.397 9.354 31.582 1.00 56.31 99 ASN A O 1
ATOM 787 N N . GLY A 1 100 ? 1.515 9.240 33.508 1.00 59.31 100 GLY A N 1
ATOM 788 C CA . GLY A 1 100 ? 2.762 9.772 32.926 1.00 59.31 100 GLY A CA 1
ATOM 789 C C . GLY A 1 100 ? 3.371 8.887 31.827 1.00 59.31 100 GLY A C 1
ATOM 790 O O . GLY A 1 100 ? 3.998 9.382 30.891 1.00 59.31 100 GLY A O 1
ATOM 791 N N . ALA A 1 101 ? 3.151 7.570 31.896 1.00 71.00 101 ALA A N 1
ATOM 792 C CA . ALA A 1 101 ? 3.585 6.643 30.852 1.00 71.00 101 ALA A CA 1
ATOM 793 C C . ALA A 1 101 ? 2.710 6.714 29.588 1.00 71.00 101 ALA A C 1
ATOM 795 O O . ALA A 1 101 ? 3.193 6.384 28.502 1.00 71.00 101 ALA A O 1
ATOM 796 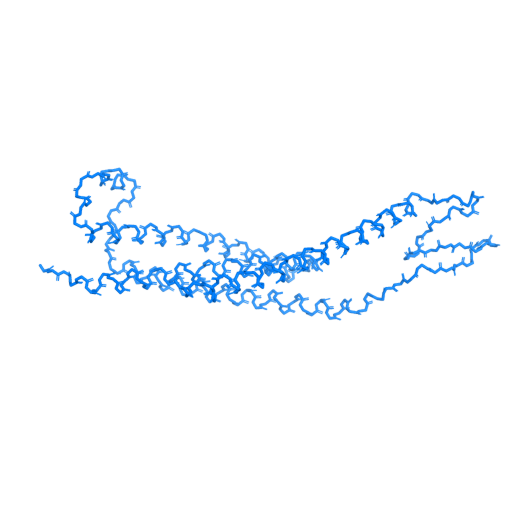N N . LEU A 1 102 ? 1.445 7.137 29.726 1.00 73.44 102 LEU A N 1
ATOM 797 C CA . LEU A 1 102 ? 0.510 7.282 28.614 1.00 73.44 102 LEU A CA 1
ATOM 798 C C . LEU A 1 102 ? 0.822 8.536 27.802 1.00 73.44 102 LEU A C 1
ATOM 800 O O . LEU A 1 102 ? 0.970 8.430 26.590 1.00 73.44 102 LEU A O 1
ATOM 804 N N . ASP A 1 103 ? 1.026 9.677 28.457 1.00 77.12 103 ASP A N 1
ATOM 805 C CA . ASP A 1 103 ? 1.370 10.930 27.774 1.00 77.12 103 ASP A CA 1
ATOM 806 C C . ASP A 1 103 ? 2.678 10.790 26.985 1.00 77.12 103 ASP A C 1
ATOM 808 O O . ASP A 1 103 ? 2.729 11.061 25.787 1.00 77.12 103 ASP A O 1
ATOM 812 N N . ALA A 1 104 ? 3.713 10.217 27.610 1.00 80.12 104 ALA A N 1
ATOM 813 C CA . ALA A 1 104 ? 4.977 9.932 26.933 1.00 80.12 104 ALA A CA 1
ATOM 814 C C . ALA A 1 104 ? 4.825 8.935 25.767 1.00 80.12 104 ALA A C 1
ATOM 816 O O . ALA A 1 104 ? 5.604 8.957 24.813 1.00 80.12 104 ALA A O 1
ATOM 817 N N . PHE A 1 105 ? 3.854 8.020 25.838 1.00 82.19 105 PHE A N 1
ATOM 818 C CA . PHE A 1 105 ? 3.543 7.112 24.737 1.00 82.19 105 PHE A CA 1
ATOM 819 C C . PHE A 1 105 ? 2.807 7.827 23.598 1.00 82.19 105 PHE A C 1
ATOM 821 O O . PHE A 1 105 ? 3.181 7.633 22.442 1.00 82.19 105 PHE A O 1
ATOM 828 N N . LEU A 1 106 ? 1.832 8.682 23.909 1.00 83.31 106 LEU A N 1
ATOM 829 C CA . LEU A 1 106 ? 1.110 9.493 22.928 1.00 83.31 106 LEU A CA 1
ATOM 830 C C . LEU A 1 106 ? 2.036 10.495 22.224 1.00 83.31 106 LEU A C 1
ATOM 832 O O . LEU A 1 106 ? 1.929 10.678 21.014 1.00 83.31 106 LEU A O 1
ATOM 836 N N . ASP A 1 107 ? 3.007 11.076 22.927 1.00 85.44 107 ASP A N 1
ATOM 837 C CA . ASP A 1 107 ? 4.006 11.950 22.304 1.00 85.44 107 ASP A CA 1
ATOM 838 C C . ASP A 1 107 ? 4.943 11.181 21.364 1.00 85.44 107 ASP A C 1
ATOM 840 O O . ASP A 1 107 ? 5.228 11.640 20.257 1.00 85.44 107 ASP A O 1
ATOM 844 N N . ARG A 1 108 ? 5.359 9.961 21.732 1.00 84.62 108 ARG A N 1
ATOM 845 C CA . ARG A 1 108 ? 6.086 9.080 20.799 1.00 84.62 108 ARG A CA 1
ATOM 846 C C . ARG A 1 108 ? 5.238 8.711 19.582 1.00 84.62 108 ARG A C 1
ATOM 848 O O . ARG A 1 108 ? 5.771 8.644 18.477 1.00 84.62 108 ARG A O 1
ATOM 855 N N . LEU A 1 109 ? 3.937 8.485 19.770 1.00 86.31 109 LEU A N 1
ATOM 856 C CA . LEU A 1 109 ? 3.006 8.220 18.673 1.00 86.31 109 LEU A CA 1
ATOM 857 C C . LEU A 1 109 ? 2.874 9.419 17.732 1.00 86.31 109 LEU A C 1
ATOM 859 O O . LEU A 1 109 ? 2.909 9.221 16.521 1.00 86.31 109 LEU A O 1
ATOM 863 N N . ARG A 1 110 ? 2.792 10.646 18.260 1.00 89.31 110 ARG A N 1
ATOM 864 C CA . ARG A 1 110 ? 2.776 11.880 17.454 1.00 89.31 110 ARG A CA 1
ATOM 865 C C . ARG A 1 110 ? 3.989 11.974 16.539 1.00 89.31 110 ARG A C 1
ATOM 867 O O . ARG A 1 110 ? 3.826 12.212 15.346 1.00 89.31 110 ARG A O 1
ATOM 874 N N . VAL A 1 111 ? 5.185 11.757 17.088 1.00 88.88 111 VAL A N 1
ATOM 875 C CA . VAL A 1 111 ? 6.433 11.779 16.309 1.00 88.88 111 VAL A CA 1
ATOM 876 C C . VAL A 1 111 ? 6.410 10.694 15.234 1.00 88.88 111 VAL A C 1
ATOM 878 O O . VAL A 1 111 ? 6.651 10.985 14.069 1.00 88.88 111 VAL A O 1
ATOM 881 N N . LEU A 1 112 ? 6.033 9.465 15.595 1.00 84.88 112 LEU A N 1
ATOM 882 C CA . LEU A 1 112 ? 5.982 8.344 14.656 1.00 84.88 112 LEU A CA 1
ATOM 883 C C . LEU A 1 112 ? 4.988 8.579 13.506 1.00 84.88 112 LEU A C 1
ATOM 885 O O . LEU A 1 112 ? 5.262 8.227 12.358 1.00 84.88 112 LEU A O 1
ATOM 889 N N . VAL A 1 113 ? 3.833 9.173 13.807 1.00 86.12 113 VAL A N 1
ATOM 890 C CA . VAL A 1 113 ? 2.826 9.553 12.812 1.00 86.12 113 VAL A CA 1
ATOM 891 C C . VAL A 1 113 ? 3.360 10.643 11.878 1.00 86.12 113 VAL A C 1
ATOM 893 O O . VAL A 1 113 ? 3.195 10.526 10.663 1.00 86.12 113 VAL A O 1
ATOM 896 N N . ALA A 1 114 ? 4.052 11.653 12.413 1.00 88.00 114 ALA A N 1
ATOM 897 C CA . ALA A 1 114 ? 4.675 12.706 11.612 1.00 88.00 114 ALA A CA 1
ATOM 898 C C . ALA A 1 114 ? 5.767 12.151 10.677 1.00 88.00 114 ALA A C 1
ATOM 900 O O . ALA A 1 114 ? 5.687 12.357 9.467 1.00 88.00 114 ALA A O 1
ATOM 901 N N . GLU A 1 115 ? 6.709 11.363 11.208 1.00 83.50 115 GLU A N 1
ATOM 902 C CA . GLU A 1 115 ? 7.766 10.694 10.427 1.00 83.50 115 GLU A CA 1
ATOM 903 C C . GLU A 1 115 ? 7.174 9.809 9.318 1.00 83.50 115 GLU A C 1
ATOM 905 O O . GLU A 1 115 ? 7.663 9.774 8.187 1.00 83.50 115 GLU A O 1
ATOM 910 N N . THR A 1 116 ? 6.073 9.116 9.621 1.00 82.50 116 THR A N 1
ATOM 911 C CA . THR A 1 116 ? 5.352 8.317 8.626 1.00 82.50 116 THR A CA 1
ATOM 912 C C . THR A 1 116 ? 4.754 9.191 7.532 1.00 82.50 116 THR A C 1
ATOM 914 O O . THR A 1 116 ? 4.902 8.873 6.354 1.00 82.50 116 THR A O 1
ATOM 917 N N . GLY A 1 117 ? 4.096 10.295 7.892 1.00 81.94 117 GLY A N 1
ATOM 918 C CA . GLY A 1 117 ? 3.529 11.239 6.928 1.00 81.94 117 GLY A CA 1
ATOM 919 C C . GLY A 1 117 ? 4.583 11.832 5.987 1.00 81.94 117 GLY A C 1
ATOM 920 O O . GLY A 1 117 ? 4.345 11.940 4.780 1.00 81.94 117 GLY A O 1
ATOM 921 N N . GLU A 1 118 ? 5.767 12.150 6.507 1.00 86.31 118 GLU A N 1
ATOM 922 C CA . GLU A 1 118 ? 6.907 12.616 5.711 1.00 86.31 118 GLU A CA 1
ATOM 923 C C . GLU A 1 118 ? 7.404 11.533 4.748 1.00 86.31 118 GLU A C 1
ATOM 925 O O . GLU A 1 118 ? 7.545 11.791 3.551 1.00 86.31 118 GLU A O 1
ATOM 930 N N . CYS A 1 119 ? 7.578 10.299 5.233 1.00 81.00 119 CYS A N 1
ATOM 931 C CA . CYS A 1 119 ? 7.984 9.163 4.406 1.00 81.00 119 CYS A CA 1
ATOM 932 C C . CYS A 1 119 ? 6.976 8.888 3.275 1.00 81.00 119 CYS A C 1
ATOM 934 O O . CYS A 1 119 ? 7.359 8.759 2.110 1.00 81.00 119 CYS A O 1
ATOM 936 N N . VAL A 1 120 ? 5.674 8.880 3.587 1.00 84.88 120 VAL A N 1
ATOM 937 C CA . VAL A 1 120 ? 4.588 8.750 2.599 1.00 84.88 120 VAL A CA 1
ATOM 938 C C . VAL A 1 120 ? 4.674 9.856 1.551 1.00 84.88 120 VAL A C 1
ATOM 940 O O . VAL A 1 120 ? 4.570 9.581 0.355 1.00 84.88 120 VAL A O 1
ATOM 943 N N . SER A 1 121 ? 4.865 11.102 1.984 1.00 86.81 121 SER A N 1
ATOM 944 C CA . SER A 1 121 ? 4.953 12.258 1.088 1.00 86.81 121 SER A CA 1
ATOM 945 C C . SER A 1 121 ? 6.154 12.146 0.153 1.00 86.81 121 SER A C 1
ATOM 947 O O . SER A 1 121 ? 6.007 12.320 -1.056 1.00 86.81 121 SER A O 1
ATOM 949 N N . PHE A 1 122 ? 7.315 11.762 0.680 1.00 84.44 122 PHE A N 1
ATOM 950 C CA . PHE A 1 122 ? 8.528 11.558 -0.105 1.00 84.44 122 PHE A CA 1
ATOM 951 C C . PHE A 1 122 ? 8.373 10.435 -1.139 1.00 84.44 122 PHE A C 1
ATOM 953 O O . PHE A 1 122 ? 8.662 10.629 -2.322 1.00 84.44 122 PHE A O 1
ATOM 960 N N . LEU A 1 123 ? 7.830 9.282 -0.728 1.00 80.38 123 LEU A N 1
ATOM 961 C CA . LEU A 1 123 ? 7.545 8.165 -1.632 1.00 80.38 123 LEU A CA 1
ATOM 962 C C . LEU A 1 123 ? 6.557 8.571 -2.736 1.00 80.38 123 LEU A C 1
ATOM 964 O O . LEU A 1 123 ? 6.731 8.171 -3.889 1.00 80.38 123 LEU A O 1
ATOM 968 N N . ARG A 1 124 ? 5.546 9.392 -2.420 1.00 85.38 124 ARG A N 1
ATOM 969 C CA . ARG A 1 124 ? 4.597 9.936 -3.408 1.00 85.38 124 ARG A CA 1
ATOM 970 C C . ARG A 1 124 ? 5.275 10.874 -4.411 1.00 85.38 124 ARG A C 1
ATOM 972 O O . ARG A 1 124 ? 4.980 10.772 -5.596 1.00 85.38 124 ARG A O 1
ATOM 979 N N . VAL A 1 125 ? 6.187 11.742 -3.972 1.00 83.88 125 VAL A N 1
ATOM 980 C CA . VAL A 1 125 ? 6.925 12.649 -4.872 1.00 83.88 125 VAL A CA 1
ATOM 981 C C . VAL A 1 125 ? 7.815 11.860 -5.830 1.00 83.88 125 VAL A C 1
ATOM 983 O O . VAL A 1 125 ? 7.683 12.007 -7.039 1.00 83.88 125 VAL A O 1
ATOM 986 N N . ILE A 1 126 ? 8.638 10.938 -5.319 1.00 76.31 126 ILE A N 1
ATOM 987 C CA . ILE A 1 126 ? 9.530 10.132 -6.172 1.00 76.31 126 ILE A CA 1
ATOM 988 C C . ILE A 1 126 ? 8.743 9.277 -7.168 1.00 76.31 126 ILE A C 1
ATOM 990 O O . ILE A 1 126 ? 9.172 9.089 -8.309 1.00 76.31 126 ILE A O 1
ATOM 994 N N . THR A 1 127 ? 7.607 8.719 -6.742 1.00 76.50 127 THR A N 1
ATOM 995 C CA . THR A 1 127 ? 6.760 7.930 -7.645 1.00 76.50 127 THR A CA 1
ATOM 996 C C . THR A 1 127 ? 6.110 8.794 -8.714 1.00 76.50 127 THR A C 1
ATOM 998 O O . THR A 1 127 ? 6.132 8.395 -9.874 1.00 76.50 127 THR A O 1
ATOM 1001 N N . ALA A 1 128 ? 5.612 9.981 -8.363 1.00 77.12 128 ALA A N 1
ATOM 1002 C CA . ALA A 1 128 ? 5.045 10.922 -9.324 1.00 77.12 128 ALA A CA 1
ATOM 1003 C C . ALA A 1 128 ? 6.089 11.416 -10.340 1.00 77.12 128 ALA A C 1
ATOM 1005 O O . ALA A 1 128 ? 5.799 11.464 -11.534 1.00 77.12 128 ALA A O 1
ATOM 1006 N N . ASP A 1 129 ? 7.313 11.713 -9.899 1.00 67.94 129 ASP A N 1
ATOM 1007 C CA . ASP A 1 129 ? 8.401 12.141 -10.785 1.00 67.94 129 ASP A CA 1
ATOM 1008 C C . ASP A 1 129 ? 8.760 11.049 -11.797 1.00 67.94 129 ASP A C 1
ATOM 1010 O O . ASP A 1 129 ? 8.900 11.330 -12.984 1.00 67.94 129 ASP A O 1
ATOM 1014 N N . LYS A 1 130 ? 8.807 9.780 -11.372 1.00 64.81 130 LYS A N 1
ATOM 1015 C CA . LYS A 1 130 ? 9.043 8.646 -12.279 1.00 64.81 130 LYS A CA 1
ATOM 1016 C C . LYS A 1 130 ? 7.845 8.310 -13.170 1.00 64.81 130 LYS A C 1
ATOM 1018 O O . LYS A 1 130 ? 8.044 7.825 -14.282 1.00 64.81 130 LYS A O 1
ATOM 1023 N N . GLU A 1 131 ? 6.614 8.535 -12.718 1.00 63.28 131 GLU A N 1
ATOM 1024 C CA . GLU A 1 131 ? 5.423 8.420 -13.570 1.00 63.28 131 GLU A CA 1
ATOM 1025 C C . GLU A 1 131 ? 5.406 9.519 -14.646 1.00 63.28 131 GLU A C 1
ATOM 1027 O O . GLU A 1 131 ? 5.024 9.250 -15.786 1.00 63.28 131 GLU A O 1
ATOM 1032 N N . ASN A 1 132 ? 5.905 10.717 -14.326 1.00 57.62 132 ASN A N 1
ATOM 1033 C CA . ASN A 1 132 ? 6.034 11.832 -15.264 1.00 57.62 132 ASN A CA 1
ATOM 1034 C C . ASN A 1 132 ? 7.219 11.660 -16.233 1.00 57.62 132 ASN A C 1
ATOM 1036 O O . ASN A 1 132 ? 7.027 11.844 -17.436 1.00 57.62 132 ASN A O 1
ATOM 1040 N N . ASP A 1 133 ? 8.389 11.209 -15.770 1.00 52.94 133 ASP A N 1
ATOM 1041 C CA . ASP A 1 133 ? 9.526 10.831 -16.636 1.00 52.94 133 ASP A CA 1
ATOM 1042 C C . ASP A 1 133 ? 9.215 9.576 -17.475 1.00 52.94 133 ASP A C 1
ATOM 1044 O O . ASP A 1 133 ? 9.677 9.411 -18.605 1.00 52.94 133 ASP A O 1
ATOM 1048 N N . GLY A 1 134 ? 8.360 8.695 -16.950 1.00 46.69 134 GLY A N 1
ATOM 1049 C CA . GLY A 1 134 ? 7.815 7.523 -17.629 1.00 46.69 134 GLY A CA 1
ATOM 1050 C C . GLY A 1 134 ? 6.623 7.813 -18.545 1.00 46.69 134 GLY A C 1
ATOM 1051 O O . GLY A 1 134 ? 6.182 6.901 -19.252 1.00 46.69 134 GLY A O 1
ATOM 1052 N N . SER A 1 135 ? 6.118 9.053 -18.599 1.00 41.69 135 SER A N 1
ATOM 1053 C CA . SER A 1 135 ? 5.006 9.438 -19.486 1.00 41.69 135 SER A CA 1
ATOM 1054 C C . SER A 1 135 ? 5.397 9.472 -20.972 1.00 41.69 135 SER A C 1
ATOM 1056 O O . SER A 1 135 ? 4.538 9.580 -21.845 1.00 41.69 135 SER A O 1
ATOM 1058 N N . ALA A 1 136 ? 6.678 9.242 -21.279 1.00 45.28 136 ALA A N 1
ATOM 1059 C CA . ALA A 1 136 ? 7.153 8.863 -22.603 1.00 45.28 136 ALA A CA 1
ATOM 1060 C C . ALA A 1 136 ? 7.429 7.354 -22.743 1.00 45.28 136 ALA A C 1
ATOM 1062 O O . ALA A 1 136 ? 8.218 6.953 -23.598 1.00 45.28 136 ALA A O 1
ATOM 1063 N N . ARG A 1 137 ? 6.742 6.464 -22.012 1.00 50.62 137 ARG A N 1
ATOM 1064 C CA . ARG A 1 137 ? 6.466 5.135 -22.578 1.00 50.62 137 ARG A CA 1
ATOM 1065 C C . ARG A 1 137 ? 5.474 5.339 -23.711 1.00 50.62 137 ARG A C 1
ATOM 1067 O O . ARG A 1 137 ? 4.274 5.128 -23.555 1.00 50.62 137 ARG A O 1
ATOM 1074 N N . LYS A 1 138 ? 5.991 5.781 -24.863 1.00 49.22 138 LYS A N 1
ATOM 1075 C CA . LYS A 1 138 ? 5.294 5.656 -26.137 1.00 49.22 138 LYS A CA 1
ATOM 1076 C C . LYS A 1 138 ? 4.734 4.241 -26.152 1.00 49.22 138 LYS A C 1
ATOM 1078 O O . LYS A 1 138 ? 5.482 3.276 -25.999 1.00 49.22 138 LYS A O 1
ATOM 1083 N N . HIS A 1 139 ? 3.419 4.118 -26.273 1.00 48.59 139 HIS A N 1
ATOM 1084 C CA . HIS A 1 139 ? 2.816 2.876 -26.717 1.00 48.59 139 HIS A CA 1
ATOM 1085 C C . HIS A 1 139 ? 3.375 2.617 -28.117 1.00 48.59 139 HIS A C 1
ATOM 1087 O O . HIS A 1 139 ? 2.805 3.057 -29.112 1.00 48.59 139 HIS A O 1
ATOM 1093 N N . GLU A 1 140 ? 4.556 2.008 -28.195 1.00 61.47 140 GLU A N 1
ATOM 1094 C CA . GLU A 1 140 ? 5.164 1.655 -29.462 1.00 61.47 140 GLU A CA 1
ATOM 1095 C C . GLU A 1 140 ? 4.336 0.512 -30.018 1.00 61.47 140 GLU A C 1
ATOM 1097 O O . GLU A 1 140 ? 4.393 -0.633 -29.563 1.00 61.47 140 GLU A O 1
ATOM 1102 N N . ALA A 1 141 ? 3.471 0.864 -30.966 1.00 68.31 141 ALA A N 1
ATOM 1103 C CA . ALA A 1 141 ? 2.802 -0.120 -31.783 1.00 68.31 141 ALA A CA 1
ATOM 1104 C C . ALA A 1 141 ? 3.874 -1.022 -32.416 1.00 68.31 141 ALA A C 1
ATOM 1106 O O . ALA A 1 141 ? 4.952 -0.529 -32.760 1.00 68.31 141 ALA A O 1
ATOM 1107 N N . PRO A 1 142 ? 3.602 -2.327 -32.582 1.00 79.69 142 PRO A N 1
ATOM 1108 C CA . PRO A 1 142 ? 4.498 -3.197 -33.322 1.00 79.69 142 PRO A CA 1
ATOM 1109 C C . PRO A 1 142 ? 4.855 -2.560 -34.665 1.00 79.69 142 PRO A C 1
ATOM 1111 O O . PRO A 1 142 ? 3.963 -2.177 -35.426 1.00 79.69 142 PRO A O 1
ATOM 1114 N N . THR A 1 143 ? 6.143 -2.439 -34.946 1.00 83.81 143 THR A N 1
ATOM 1115 C CA . THR A 1 143 ? 6.646 -1.831 -36.174 1.00 83.81 143 THR A CA 1
ATOM 1116 C C . THR A 1 143 ? 6.977 -2.904 -37.199 1.00 83.81 143 THR A C 1
ATOM 1118 O O . THR A 1 143 ? 7.301 -4.041 -36.859 1.00 83.81 143 THR A O 1
ATOM 1121 N N . LEU A 1 144 ? 6.871 -2.555 -38.478 1.00 85.19 144 LEU A N 1
ATOM 1122 C CA . LEU A 1 144 ? 7.359 -3.394 -39.567 1.00 85.19 144 LEU A CA 1
ATOM 1123 C C . LEU A 1 144 ? 8.766 -2.934 -39.926 1.00 85.19 144 LEU A C 1
ATOM 1125 O O . LEU A 1 144 ? 8.965 -1.786 -40.315 1.00 85.19 144 LEU A O 1
ATOM 1129 N N . GLU A 1 145 ? 9.731 -3.836 -39.809 1.00 86.44 145 GLU A N 1
ATOM 1130 C CA . GLU A 1 145 ? 11.122 -3.581 -40.159 1.00 86.44 145 GLU A CA 1
ATOM 1131 C C . GLU A 1 145 ? 11.546 -4.469 -41.327 1.00 86.44 145 GLU A C 1
ATOM 1133 O O . GLU A 1 145 ? 11.249 -5.663 -41.356 1.00 86.44 145 GLU A O 1
ATOM 1138 N N . PHE A 1 146 ? 12.266 -3.900 -42.292 1.00 82.75 146 PHE A N 1
ATOM 1139 C CA . PHE A 1 146 ? 12.832 -4.666 -43.396 1.00 82.75 146 PHE A CA 1
ATOM 1140 C C . PHE A 1 146 ? 14.209 -5.206 -42.997 1.00 82.75 146 PHE A C 1
ATOM 1142 O O . PHE A 1 146 ? 15.168 -4.445 -42.865 1.00 82.75 146 PHE A O 1
ATOM 1149 N N . ARG A 1 147 ? 14.316 -6.521 -42.785 1.00 80.62 147 ARG A N 1
ATOM 1150 C CA . ARG A 1 147 ? 15.553 -7.204 -42.375 1.00 80.62 147 ARG A CA 1
ATOM 1151 C C . ARG A 1 147 ? 15.843 -8.366 -43.326 1.00 80.62 147 ARG A C 1
ATOM 1153 O O . ARG A 1 147 ? 14.960 -9.171 -43.618 1.00 80.62 147 ARG A O 1
ATOM 1160 N N . ALA A 1 148 ? 17.083 -8.443 -43.813 1.00 78.19 148 ALA A N 1
ATOM 1161 C CA . ALA A 1 148 ? 17.577 -9.527 -44.674 1.00 78.19 148 ALA A CA 1
ATOM 1162 C C . ALA A 1 148 ? 16.688 -9.848 -45.902 1.00 78.19 148 ALA A C 1
ATOM 1164 O O . ALA A 1 148 ? 16.552 -11.004 -46.287 1.00 78.19 148 ALA A O 1
ATOM 1165 N N . GLY A 1 149 ? 16.080 -8.829 -46.523 1.00 80.38 149 GLY A N 1
ATOM 1166 C CA . GLY A 1 149 ? 15.236 -9.005 -47.714 1.00 80.38 149 GLY A CA 1
ATOM 1167 C C . GLY A 1 149 ? 13.753 -9.280 -47.433 1.00 80.38 149 GLY A C 1
ATOM 1168 O O . GLY A 1 149 ? 12.986 -9.478 -48.373 1.00 80.38 149 GLY A O 1
ATOM 1169 N N . THR A 1 150 ? 13.326 -9.258 -46.168 1.00 83.44 150 THR A N 1
ATOM 1170 C CA . THR A 1 150 ? 11.949 -9.567 -45.749 1.00 83.44 150 THR A CA 1
ATOM 1171 C C . THR A 1 150 ? 11.410 -8.551 -44.749 1.00 83.44 150 THR A C 1
ATOM 1173 O O . THR A 1 150 ? 12.144 -8.029 -43.912 1.00 83.44 150 THR A O 1
ATOM 1176 N N . TRP A 1 151 ? 10.104 -8.287 -44.816 1.00 82.75 151 TRP A N 1
ATOM 1177 C CA . TRP A 1 151 ? 9.398 -7.500 -43.807 1.00 82.75 151 TRP A CA 1
ATOM 1178 C C . TRP A 1 151 ? 9.107 -8.365 -42.586 1.00 82.75 151 TRP A C 1
ATOM 1180 O O . TRP A 1 151 ? 8.463 -9.406 -42.702 1.00 82.75 151 TRP A O 1
ATOM 1190 N N . VAL A 1 152 ? 9.576 -7.923 -41.424 1.00 86.12 152 VAL A N 1
ATOM 1191 C CA . VAL A 1 152 ? 9.438 -8.627 -40.152 1.00 86.12 152 VAL A CA 1
ATOM 1192 C C . VAL A 1 152 ? 8.746 -7.710 -39.156 1.00 86.12 152 VAL A C 1
ATOM 1194 O O . VAL A 1 152 ? 9.121 -6.549 -38.989 1.00 86.12 152 VAL A O 1
ATOM 1197 N N . LYS A 1 153 ? 7.722 -8.234 -38.483 1.00 85.44 153 LYS A N 1
ATOM 1198 C CA . LYS A 1 153 ? 7.012 -7.503 -37.437 1.00 85.44 153 LYS A CA 1
ATOM 1199 C C . LYS A 1 153 ? 7.797 -7.580 -36.130 1.00 85.44 153 LYS A C 1
ATOM 1201 O O . LYS A 1 153 ? 8.050 -8.674 -35.618 1.00 85.44 153 LYS A O 1
ATOM 1206 N N . THR A 1 154 ? 8.166 -6.427 -35.591 1.00 82.31 154 THR A N 1
ATOM 1207 C CA . THR A 1 154 ? 8.947 -6.302 -34.362 1.00 82.31 154 THR A CA 1
ATOM 1208 C C . THR A 1 154 ? 8.165 -5.567 -33.280 1.00 82.31 154 THR A C 1
ATOM 1210 O O . THR A 1 154 ? 7.264 -4.773 -33.550 1.00 82.31 154 THR A O 1
ATOM 1213 N N . PHE A 1 155 ? 8.487 -5.852 -32.025 1.00 82.88 155 PHE A N 1
ATOM 1214 C CA . PHE A 1 155 ? 8.026 -5.093 -30.870 1.00 82.88 155 PHE A CA 1
ATOM 1215 C C . PHE A 1 155 ? 9.212 -4.898 -29.934 1.00 82.88 155 PHE A C 1
ATOM 1217 O O . PHE A 1 155 ? 9.809 -5.881 -29.498 1.00 82.88 155 PHE A O 1
ATOM 1224 N N . GLN A 1 156 ? 9.582 -3.640 -29.677 1.00 80.88 156 GLN A N 1
ATOM 1225 C CA . GLN A 1 156 ? 10.771 -3.284 -28.890 1.00 80.88 156 GLN A CA 1
ATOM 1226 C C . GLN A 1 156 ? 12.046 -3.995 -29.386 1.00 80.88 156 GLN A C 1
ATOM 122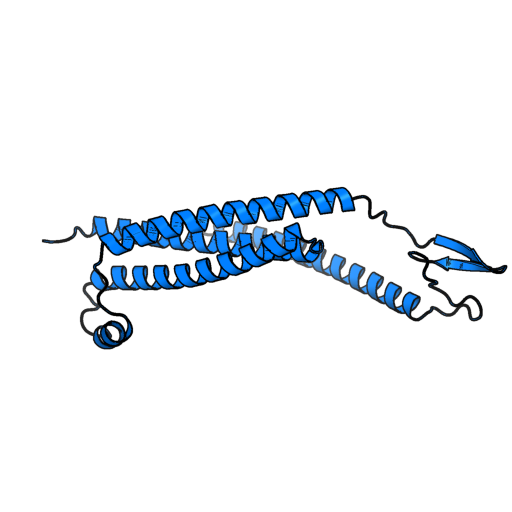8 O O . GLN A 1 156 ? 12.831 -4.528 -28.610 1.00 80.88 156 GLN A O 1
ATOM 1233 N N . GLY A 1 157 ? 12.217 -4.075 -30.709 1.00 78.88 157 GLY A N 1
ATOM 1234 C CA . GLY A 1 157 ? 13.361 -4.740 -31.342 1.00 78.88 157 GLY A CA 1
ATOM 1235 C C . GLY A 1 157 ? 13.297 -6.274 -31.384 1.00 78.88 157 GLY A C 1
ATOM 1236 O O . GLY A 1 157 ? 14.106 -6.884 -32.091 1.00 78.88 157 GLY A O 1
ATOM 1237 N N . HIS A 1 158 ? 12.324 -6.903 -30.714 1.00 83.31 158 HIS A N 1
ATOM 1238 C CA . HIS A 1 158 ? 12.112 -8.351 -30.735 1.00 83.31 158 HIS A CA 1
ATOM 1239 C C . HIS A 1 158 ? 11.186 -8.779 -31.870 1.00 83.31 158 HIS A C 1
ATOM 1241 O O . HIS A 1 158 ? 10.142 -8.177 -32.110 1.00 83.31 158 HIS A O 1
ATOM 1247 N N . VAL A 1 159 ? 11.554 -9.861 -32.548 1.00 84.50 159 VAL A N 1
ATOM 1248 C CA . VAL A 1 159 ? 10.808 -10.421 -33.676 1.00 84.50 159 VAL A CA 1
ATOM 1249 C C . VAL A 1 159 ? 9.576 -11.189 -33.184 1.00 84.50 159 VAL A C 1
ATOM 1251 O O . VAL A 1 159 ? 9.694 -12.118 -32.382 1.00 84.50 159 VAL A O 1
ATOM 1254 N N . LEU A 1 160 ? 8.392 -10.820 -33.680 1.00 84.25 160 LEU A N 1
ATOM 1255 C CA . LEU A 1 160 ? 7.123 -11.475 -33.331 1.00 84.25 160 LEU A CA 1
ATOM 1256 C C . LEU A 1 160 ? 6.816 -12.694 -34.211 1.00 84.25 160 LEU A C 1
ATOM 1258 O O . LEU A 1 160 ? 6.129 -13.617 -33.774 1.00 84.25 160 LEU A O 1
ATOM 1262 N N . GLU A 1 161 ? 7.326 -12.703 -35.439 1.00 84.12 161 GLU A N 1
ATOM 1263 C CA . GLU A 1 161 ? 7.087 -13.743 -36.441 1.00 84.12 161 GLU A CA 1
ATOM 1264 C C . GLU A 1 161 ? 8.420 -14.260 -36.972 1.00 84.12 161 GLU A C 1
ATOM 1266 O O . GLU A 1 161 ? 9.278 -13.475 -37.366 1.00 84.12 161 GLU A O 1
ATOM 1271 N N . ASP A 1 162 ? 8.598 -15.577 -36.983 1.00 77.88 162 ASP A N 1
ATOM 1272 C CA . ASP A 1 162 ? 9.779 -16.216 -37.545 1.00 77.88 162 ASP A CA 1
ATOM 1273 C C . ASP A 1 162 ? 9.900 -15.850 -39.038 1.00 77.88 162 ASP A C 1
ATOM 1275 O O . ASP A 1 162 ? 9.008 -16.194 -39.826 1.00 77.88 162 ASP A O 1
ATOM 1279 N N . PRO A 1 163 ? 10.992 -15.174 -39.445 1.00 70.62 163 PRO A N 1
ATOM 1280 C CA . PRO A 1 163 ? 11.171 -14.706 -40.813 1.00 70.62 163 PRO A CA 1
ATOM 1281 C C . PRO A 1 163 ? 11.250 -15.847 -41.839 1.00 70.62 163 PRO A C 1
ATOM 1283 O O . PRO A 1 163 ? 10.971 -15.615 -43.013 1.00 70.62 163 PRO A O 1
ATOM 1286 N N . VAL A 1 164 ? 11.587 -17.074 -41.420 1.00 75.62 164 VAL A N 1
ATOM 1287 C CA . VAL A 1 164 ? 11.702 -18.236 -42.315 1.00 75.62 164 VAL A CA 1
ATOM 1288 C C . VAL A 1 164 ? 10.375 -18.987 -42.430 1.00 75.62 164 VAL A C 1
ATOM 1290 O O . VAL A 1 164 ? 9.977 -19.374 -43.529 1.00 75.62 164 VAL A O 1
ATOM 1293 N N . SER A 1 165 ? 9.672 -19.196 -41.313 1.00 75.25 165 SER A N 1
ATOM 1294 C CA . SER A 1 165 ? 8.478 -20.055 -41.276 1.00 75.25 165 SER A CA 1
ATOM 1295 C C . SER A 1 165 ? 7.138 -19.312 -41.254 1.00 75.25 165 SER A C 1
ATOM 1297 O O . SER A 1 165 ? 6.094 -19.961 -41.356 1.00 75.25 165 SER A O 1
ATOM 1299 N N . LYS A 1 166 ? 7.137 -17.974 -41.114 1.00 68.56 166 LYS A N 1
ATOM 1300 C CA . LYS A 1 166 ? 5.943 -17.128 -40.875 1.00 68.56 166 LYS A CA 1
ATOM 1301 C C . LYS A 1 166 ? 5.095 -17.569 -39.672 1.00 68.56 166 LYS A C 1
ATOM 1303 O O . LYS A 1 166 ? 3.942 -17.164 -39.535 1.00 68.56 166 LYS A O 1
ATOM 1308 N N . ARG A 1 167 ? 5.633 -18.423 -38.798 1.00 78.69 167 ARG A N 1
ATOM 1309 C CA . ARG A 1 167 ? 4.988 -18.818 -37.542 1.00 78.69 167 ARG A CA 1
ATOM 1310 C C . ARG A 1 167 ? 5.323 -17.793 -36.470 1.00 78.69 167 ARG A C 1
ATOM 1312 O O . ARG A 1 167 ? 6.396 -17.202 -36.493 1.00 78.69 167 ARG A O 1
ATOM 1319 N N . MET A 1 168 ? 4.428 -17.591 -35.508 1.00 82.75 168 MET A N 1
ATOM 1320 C CA . MET A 1 168 ? 4.748 -16.734 -34.365 1.00 82.75 168 MET A CA 1
ATOM 1321 C C . MET A 1 168 ? 5.906 -17.326 -33.561 1.00 82.75 168 MET A C 1
ATOM 1323 O O . MET A 1 168 ? 5.945 -18.533 -33.307 1.00 82.75 168 MET A O 1
ATOM 1327 N N . THR A 1 169 ? 6.828 -16.459 -33.147 1.00 87.19 169 THR A N 1
ATOM 1328 C CA . THR A 1 169 ? 7.896 -16.814 -32.210 1.00 87.19 169 THR A CA 1
ATOM 1329 C C . THR A 1 169 ? 7.313 -17.052 -30.814 1.00 87.19 169 THR A C 1
ATOM 1331 O O . THR A 1 169 ? 6.168 -16.683 -30.535 1.00 87.19 169 THR A O 1
ATOM 1334 N N . ASP A 1 170 ? 8.089 -17.641 -29.901 1.00 85.00 170 ASP A N 1
ATOM 1335 C CA . ASP A 1 170 ? 7.664 -17.799 -28.500 1.00 85.00 170 ASP A CA 1
ATOM 1336 C C . ASP A 1 170 ? 7.333 -16.454 -27.848 1.00 85.00 170 ASP A C 1
ATOM 1338 O O . ASP A 1 170 ? 6.319 -16.324 -27.164 1.00 85.00 170 ASP A O 1
ATOM 1342 N N . PHE A 1 171 ? 8.128 -15.425 -28.148 1.00 82.88 171 PHE A N 1
ATOM 1343 C CA . PHE A 1 171 ? 7.852 -14.059 -27.714 1.00 82.88 171 PHE A CA 1
ATOM 1344 C C . PHE A 1 171 ? 6.577 -13.495 -28.356 1.00 82.88 171 PHE A C 1
ATOM 1346 O O . PHE A 1 171 ? 5.768 -12.870 -27.674 1.00 82.88 171 PHE A O 1
ATOM 1353 N N . GLY A 1 172 ? 6.356 -13.759 -29.648 1.00 84.31 172 GLY A N 1
ATOM 1354 C CA . GLY A 1 172 ? 5.118 -13.400 -30.335 1.00 84.31 172 GLY A CA 1
ATOM 1355 C C . GLY A 1 172 ? 3.885 -14.001 -29.659 1.00 84.31 172 GLY A C 1
ATOM 1356 O O . GLY A 1 172 ? 2.928 -13.277 -29.381 1.00 84.31 172 GLY A O 1
ATOM 1357 N N . ARG A 1 173 ? 3.924 -15.301 -29.347 1.00 87.38 173 ARG A N 1
ATOM 1358 C CA . ARG A 1 173 ? 2.849 -16.005 -28.629 1.00 87.38 173 ARG A CA 1
ATOM 1359 C C . ARG A 1 173 ? 2.612 -15.416 -27.243 1.00 87.38 173 ARG A C 1
ATOM 1361 O O . ARG A 1 173 ? 1.481 -15.070 -26.919 1.00 87.38 173 ARG A O 1
ATOM 1368 N N . LEU A 1 174 ? 3.682 -15.216 -26.473 1.00 88.00 174 LEU A N 1
ATOM 1369 C CA . LEU A 1 174 ? 3.603 -14.619 -25.141 1.00 88.00 174 LEU A CA 1
ATOM 1370 C C . LEU A 1 174 ? 2.976 -13.221 -25.183 1.00 88.00 174 LEU A C 1
ATOM 1372 O O . LEU A 1 174 ? 2.115 -12.902 -24.365 1.00 88.00 174 LEU A O 1
ATOM 1376 N N . LYS A 1 175 ? 3.365 -12.397 -26.162 1.00 85.12 175 LYS A N 1
ATOM 1377 C CA . LYS A 1 175 ? 2.786 -11.067 -26.356 1.00 85.12 175 LYS A CA 1
ATOM 1378 C C . LYS A 1 175 ? 1.294 -11.139 -26.681 1.00 85.12 175 LYS A C 1
ATOM 1380 O O . LYS A 1 175 ? 0.518 -10.374 -26.118 1.00 85.12 175 LYS A O 1
ATOM 1385 N N . GLN A 1 176 ? 0.887 -12.041 -27.569 1.00 86.00 176 GLN A N 1
ATOM 1386 C CA . GLN A 1 176 ? -0.521 -12.205 -27.925 1.00 86.00 176 GLN A CA 1
ATOM 1387 C C . GLN A 1 176 ? -1.368 -12.643 -26.724 1.00 86.00 176 GLN A C 1
ATOM 1389 O O . GLN A 1 176 ? -2.450 -12.092 -26.508 1.00 86.00 176 GLN A O 1
ATOM 1394 N N . ASP A 1 177 ? -0.877 -13.593 -25.928 1.00 88.25 177 ASP A N 1
ATOM 1395 C CA . ASP A 1 177 ? -1.564 -14.044 -24.718 1.00 88.25 177 ASP A CA 1
ATOM 1396 C C . ASP A 1 177 ? -1.641 -12.932 -23.669 1.00 88.25 177 ASP A C 1
ATOM 1398 O O . ASP A 1 177 ? -2.697 -12.726 -23.068 1.00 88.25 177 ASP A O 1
ATOM 1402 N N . PHE A 1 178 ? -0.566 -12.157 -23.503 1.00 87.50 178 PHE A N 1
ATOM 1403 C CA . PHE A 1 178 ? -0.550 -10.982 -22.636 1.00 87.50 178 PHE A CA 1
ATOM 1404 C C . PHE A 1 178 ? -1.570 -9.922 -23.076 1.00 87.50 178 PHE A C 1
ATOM 1406 O O . PHE A 1 178 ? -2.352 -9.439 -22.254 1.00 87.50 178 PHE A O 1
ATOM 1413 N N . ASP A 1 179 ? -1.606 -9.581 -24.366 1.00 82.69 179 ASP A N 1
ATOM 1414 C CA . ASP A 1 179 ? -2.542 -8.596 -24.917 1.00 82.69 179 ASP A CA 1
ATOM 1415 C C . ASP A 1 179 ? -4.000 -9.075 -24.728 1.00 82.69 179 ASP A C 1
ATOM 1417 O O . ASP A 1 179 ? -4.876 -8.298 -24.335 1.00 82.69 179 ASP A O 1
ATOM 1421 N N . LYS A 1 180 ? -4.257 -10.379 -24.908 1.00 90.38 180 LYS A N 1
ATOM 1422 C CA . LYS A 1 180 ? -5.570 -11.000 -24.672 1.00 90.38 180 LYS A CA 1
ATOM 1423 C C . LYS A 1 180 ? -5.974 -10.969 -23.197 1.00 90.38 180 LYS A C 1
ATOM 1425 O O . LYS A 1 180 ? -7.110 -10.615 -22.883 1.00 90.38 180 LYS A O 1
ATOM 1430 N N . GLN A 1 181 ? -5.070 -11.325 -22.285 1.00 89.94 181 GLN A N 1
ATOM 1431 C CA . GLN A 1 181 ? -5.344 -11.279 -20.845 1.00 89.94 181 GLN A CA 1
ATOM 1432 C C . GLN A 1 181 ? -5.588 -9.846 -20.372 1.00 89.94 181 GLN A C 1
ATOM 1434 O O . GLN A 1 181 ? -6.528 -9.604 -19.620 1.00 89.94 181 GLN A O 1
ATOM 1439 N N . SER A 1 182 ? -4.810 -8.891 -20.878 1.00 85.81 182 SER A N 1
ATOM 1440 C CA . SER A 1 182 ? -4.978 -7.470 -20.575 1.00 85.81 182 SER A CA 1
ATOM 1441 C C . SER A 1 182 ? -6.352 -6.960 -21.016 1.00 85.81 182 SER A C 1
ATOM 1443 O O . SER A 1 182 ? -7.039 -6.289 -20.247 1.00 85.81 182 SER A O 1
ATOM 1445 N N . ALA A 1 183 ? -6.805 -7.334 -22.218 1.00 85.38 183 ALA A N 1
ATOM 1446 C CA . ALA A 1 183 ? -8.145 -7.000 -22.695 1.00 85.38 183 ALA A CA 1
ATOM 1447 C C . ALA A 1 183 ? -9.245 -7.602 -21.803 1.00 85.38 183 ALA A C 1
ATOM 1449 O O . ALA A 1 183 ? -10.195 -6.904 -21.448 1.00 85.38 183 ALA A O 1
ATOM 1450 N N . ASN A 1 184 ? -9.095 -8.862 -21.385 1.00 91.25 184 ASN A N 1
ATOM 1451 C CA . ASN A 1 184 ? -10.043 -9.511 -20.477 1.00 91.25 184 ASN A CA 1
ATOM 1452 C C . ASN A 1 184 ? -10.098 -8.812 -19.112 1.00 91.25 184 ASN A C 1
ATOM 1454 O O . ASN A 1 184 ? -11.186 -8.569 -18.595 1.00 91.25 184 ASN A O 1
ATOM 1458 N N . ILE A 1 185 ? -8.946 -8.444 -18.546 1.00 89.50 185 ILE A N 1
ATOM 1459 C CA . ILE A 1 185 ? -8.874 -7.713 -17.275 1.00 89.50 185 ILE A CA 1
ATOM 1460 C C . ILE A 1 185 ? -9.605 -6.374 -17.392 1.00 89.50 185 ILE A C 1
ATOM 1462 O O . ILE A 1 185 ? -10.428 -6.059 -16.538 1.00 89.50 185 ILE A O 1
ATOM 1466 N N . LEU A 1 186 ? -9.390 -5.622 -18.476 1.00 87.50 186 LEU A N 1
ATOM 1467 C CA . LEU A 1 186 ? -10.079 -4.346 -18.694 1.00 87.50 186 LEU A CA 1
ATOM 1468 C C . LEU A 1 186 ? -11.604 -4.504 -18.788 1.00 87.50 186 LEU A C 1
ATOM 1470 O O . LEU A 1 186 ? -12.345 -3.637 -18.320 1.00 87.50 186 LEU A O 1
ATOM 1474 N N . VAL A 1 187 ? -12.092 -5.599 -19.378 1.00 92.62 187 VAL A N 1
ATOM 1475 C CA . VAL A 1 187 ? -13.529 -5.913 -19.402 1.00 92.62 187 VAL A CA 1
ATOM 1476 C C . VAL A 1 187 ? -14.039 -6.191 -17.987 1.00 92.62 187 VAL A C 1
ATOM 1478 O O . VAL A 1 187 ? -15.010 -5.565 -17.561 1.00 92.62 187 VAL A O 1
ATOM 1481 N N . LEU A 1 188 ? -13.345 -7.042 -17.228 1.00 91.50 188 LEU A N 1
ATOM 1482 C CA . LEU A 1 188 ? -13.714 -7.376 -15.849 1.00 91.50 188 LEU A CA 1
ATOM 1483 C C . LEU A 1 188 ? -13.683 -6.150 -14.925 1.00 91.50 188 LEU A C 1
ATOM 1485 O O . LEU A 1 188 ? -14.553 -5.989 -14.071 1.00 91.50 188 LEU A O 1
ATOM 1489 N N . GLU A 1 189 ? -12.727 -5.239 -15.107 1.00 87.38 189 GLU A N 1
ATOM 1490 C CA . GLU A 1 189 ? -12.669 -3.988 -14.348 1.00 87.38 189 GLU A CA 1
ATOM 1491 C C . GLU A 1 189 ? -13.852 -3.068 -14.653 1.00 87.38 189 GLU A C 1
ATOM 1493 O O . GLU A 1 189 ? -14.416 -2.466 -13.734 1.00 87.38 189 GLU A O 1
ATOM 1498 N N . ARG A 1 190 ? -14.275 -2.978 -15.921 1.00 90.00 190 ARG A N 1
ATOM 1499 C CA . ARG A 1 190 ? -15.487 -2.231 -16.296 1.00 90.00 190 ARG A CA 1
ATOM 1500 C C . ARG A 1 190 ? -16.730 -2.835 -15.652 1.00 90.00 190 ARG A C 1
ATOM 1502 O O . ARG A 1 190 ? -17.561 -2.087 -15.136 1.00 90.00 190 ARG A O 1
ATOM 1509 N N . GLU A 1 191 ? -16.848 -4.159 -15.639 1.00 93.62 191 GLU A N 1
ATOM 1510 C CA . GLU A 1 191 ? -17.961 -4.859 -14.988 1.00 93.62 191 GLU A CA 1
ATOM 1511 C C . GLU A 1 191 ? -17.965 -4.641 -13.473 1.00 93.62 191 GLU A C 1
ATOM 1513 O O . GLU A 1 191 ? -18.988 -4.240 -12.913 1.00 93.62 191 GLU A O 1
ATOM 1518 N N . ARG A 1 192 ? -16.811 -4.788 -12.812 1.00 92.25 192 ARG A N 1
ATOM 1519 C CA . ARG A 1 192 ? -16.649 -4.494 -11.380 1.00 92.25 192 ARG A CA 1
ATOM 1520 C C . ARG A 1 192 ? -17.061 -3.058 -11.059 1.00 92.25 192 ARG A C 1
ATOM 1522 O O . ARG A 1 192 ? -17.795 -2.824 -10.100 1.00 92.25 192 ARG A O 1
ATOM 1529 N N . ASN A 1 193 ? -16.614 -2.091 -11.860 1.00 90.94 193 ASN A N 1
ATOM 1530 C CA . ASN A 1 193 ? -16.958 -0.684 -11.661 1.00 90.94 193 ASN A CA 1
ATOM 1531 C C . ASN A 1 193 ? -18.467 -0.450 -11.832 1.00 90.94 193 ASN A C 1
ATOM 1533 O O . ASN A 1 193 ? -19.069 0.261 -11.028 1.00 90.94 193 ASN A O 1
ATOM 1537 N N . LYS A 1 194 ? -19.098 -1.093 -12.822 1.00 93.56 194 LYS A N 1
ATOM 1538 C CA . LYS A 1 194 ? -20.551 -1.031 -13.028 1.00 93.56 194 LYS A CA 1
ATOM 1539 C C . LYS A 1 194 ? -21.317 -1.570 -11.815 1.00 93.56 194 LYS A C 1
ATOM 1541 O O . LYS A 1 194 ? -22.222 -0.895 -11.327 1.00 93.56 194 LYS A O 1
ATOM 1546 N N . ILE A 1 195 ? -20.913 -2.728 -11.288 1.00 94.12 195 ILE A N 1
ATOM 1547 C CA . ILE A 1 195 ? -21.517 -3.337 -10.092 1.00 94.12 195 ILE A CA 1
ATOM 1548 C C . ILE A 1 195 ? -21.333 -2.434 -8.866 1.00 94.12 195 ILE A C 1
ATOM 1550 O O . ILE A 1 195 ? -22.280 -2.216 -8.116 1.00 94.12 195 ILE A O 1
ATOM 1554 N N . SER A 1 196 ? -20.145 -1.855 -8.678 1.00 92.38 196 SER A N 1
ATOM 1555 C CA . SER A 1 196 ? -19.857 -0.950 -7.556 1.00 92.38 196 SER A CA 1
ATOM 1556 C C . SER A 1 196 ? -20.755 0.298 -7.562 1.00 92.38 196 SER A C 1
ATOM 1558 O O . SER A 1 196 ? -21.323 0.684 -6.532 1.00 92.38 196 SER A O 1
ATOM 1560 N N . VAL A 1 197 ? -20.966 0.894 -8.741 1.00 92.31 197 VAL A N 1
ATOM 1561 C CA . VAL A 1 197 ? -21.895 2.021 -8.918 1.00 92.31 197 VAL A CA 1
ATOM 1562 C C . VAL A 1 197 ? -23.334 1.597 -8.615 1.00 92.31 197 VAL A C 1
ATOM 1564 O O . VAL A 1 197 ? -24.073 2.328 -7.949 1.00 92.31 197 VAL A O 1
ATOM 1567 N N . GLU A 1 198 ? -23.743 0.411 -9.060 1.00 93.19 198 GLU A N 1
ATOM 1568 C CA . GLU A 1 198 ? -25.092 -0.103 -8.834 1.00 93.19 198 GLU A CA 1
ATOM 1569 C C . GLU A 1 198 ? -25.363 -0.435 -7.358 1.00 93.19 198 GLU A C 1
ATOM 1571 O O . GLU A 1 198 ? -26.406 -0.039 -6.830 1.00 93.19 198 GLU A O 1
ATOM 1576 N N . LEU A 1 199 ? -24.400 -1.040 -6.656 1.00 91.44 199 LEU A N 1
ATOM 1577 C CA . LEU A 1 199 ? -24.448 -1.256 -5.206 1.00 91.44 199 LEU A CA 1
ATOM 1578 C C . LEU A 1 199 ? -24.566 0.065 -4.451 1.00 91.44 199 LEU A C 1
ATOM 1580 O O . LEU A 1 199 ? -25.443 0.211 -3.600 1.00 91.44 199 LEU A O 1
ATOM 1584 N N . SER A 1 200 ? -23.755 1.059 -4.814 1.00 89.62 200 SER A N 1
ATOM 1585 C CA . SER A 1 200 ? -23.830 2.399 -4.225 1.00 89.62 200 SER A CA 1
ATOM 1586 C C . SER A 1 200 ? -25.208 3.036 -4.443 1.00 89.62 200 SER A C 1
ATOM 1588 O O . SER A 1 200 ? -25.765 3.668 -3.540 1.00 89.62 200 SER A O 1
ATOM 1590 N N . ARG A 1 201 ? -25.807 2.846 -5.627 1.00 90.62 201 ARG A N 1
ATOM 1591 C CA . ARG A 1 201 ? -27.165 3.318 -5.940 1.00 90.62 201 ARG A CA 1
ATOM 1592 C C . ARG A 1 201 ? -28.224 2.609 -5.093 1.00 90.62 201 ARG A C 1
ATOM 1594 O O . ARG A 1 201 ? -29.122 3.272 -4.574 1.00 90.62 201 ARG A O 1
ATOM 1601 N N . LEU A 1 202 ? -28.138 1.287 -4.952 1.00 89.31 202 LEU A N 1
ATOM 1602 C CA . LEU A 1 202 ? -29.077 0.481 -4.164 1.00 89.31 202 LEU A CA 1
ATOM 1603 C C . LEU A 1 202 ? -28.972 0.776 -2.663 1.00 89.31 202 LEU A C 1
ATOM 1605 O O . LEU A 1 202 ? -29.997 0.962 -2.013 1.00 89.31 202 LEU A O 1
ATOM 1609 N N . GLN A 1 203 ? -27.759 0.918 -2.126 1.00 86.62 203 GLN A N 1
ATOM 1610 C CA . GLN A 1 203 ? -27.531 1.312 -0.733 1.00 86.62 203 GLN A CA 1
ATOM 1611 C C . GLN A 1 203 ? -28.118 2.692 -0.427 1.00 86.62 203 GLN A C 1
ATOM 1613 O O . GLN A 1 203 ? -28.768 2.868 0.604 1.00 86.62 203 GLN A O 1
ATOM 1618 N N . LYS A 1 204 ? -27.948 3.666 -1.335 1.00 84.19 204 LYS A N 1
ATOM 1619 C CA . LYS A 1 204 ? -28.618 4.970 -1.216 1.00 84.19 204 LYS A CA 1
ATOM 1620 C C . LYS A 1 204 ? -30.136 4.793 -1.190 1.00 84.19 204 LYS A C 1
ATOM 1622 O O . LYS A 1 204 ? -30.773 5.272 -0.260 1.00 84.19 204 LYS A O 1
ATOM 1627 N N . LYS A 1 205 ? -30.718 4.049 -2.139 1.00 83.06 205 LYS A N 1
ATOM 1628 C CA . LYS A 1 205 ? -32.168 3.781 -2.165 1.00 83.06 205 LYS A CA 1
ATOM 1629 C C . LYS A 1 205 ? -32.678 3.132 -0.874 1.00 83.06 205 LYS A C 1
ATOM 1631 O O . LYS A 1 205 ? -33.690 3.585 -0.361 1.00 83.06 205 LYS A O 1
ATOM 1636 N N . MET A 1 206 ? -31.978 2.144 -0.310 1.00 80.50 206 MET A N 1
ATOM 1637 C CA . MET A 1 206 ? -32.365 1.529 0.969 1.00 80.50 206 MET A CA 1
ATOM 1638 C C . MET A 1 206 ? -32.335 2.521 2.136 1.00 80.50 206 MET A C 1
ATOM 1640 O O . MET A 1 206 ? -33.239 2.503 2.965 1.00 80.50 206 MET A O 1
ATOM 1644 N N . LYS A 1 207 ? -31.336 3.412 2.195 1.00 74.00 207 LYS A N 1
ATOM 1645 C CA . LYS A 1 207 ? -31.276 4.464 3.225 1.00 74.00 207 LYS A CA 1
ATOM 1646 C C . LYS A 1 207 ? -32.463 5.428 3.131 1.00 74.00 207 LYS A C 1
ATOM 1648 O O . LYS A 1 207 ? -33.010 5.792 4.162 1.00 74.00 207 LYS A O 1
ATOM 1653 N N . TYR A 1 208 ? -32.895 5.778 1.919 1.00 64.81 208 TYR A N 1
ATOM 1654 C CA . TYR A 1 208 ? -34.063 6.644 1.701 1.00 64.81 208 TYR A CA 1
ATOM 1655 C C . TYR A 1 208 ? -35.416 5.916 1.798 1.00 64.81 208 TYR A C 1
ATOM 1657 O O . TYR A 1 208 ? -36.445 6.572 1.903 1.00 64.81 208 TYR A O 1
ATOM 1665 N N . CYS A 1 209 ? -35.439 4.579 1.784 1.00 59.16 209 CYS A N 1
ATOM 1666 C CA . CYS A 1 209 ? -36.661 3.777 1.919 1.00 59.16 209 CYS A CA 1
ATOM 1667 C C . CYS A 1 209 ? -36.957 3.359 3.375 1.00 59.16 209 CYS A C 1
ATOM 1669 O O . CYS A 1 209 ? -37.989 2.752 3.632 1.00 59.16 209 CYS A O 1
ATOM 1671 N N . LYS A 1 210 ? -36.111 3.736 4.351 1.00 54.47 210 LYS A N 1
ATOM 1672 C CA . LYS A 1 210 ? -36.361 3.575 5.803 1.00 54.47 210 LYS A CA 1
ATOM 1673 C C . LYS A 1 210 ? -37.392 4.571 6.374 1.00 54.47 210 LYS A C 1
ATOM 1675 O O . LYS A 1 210 ? -37.361 4.895 7.556 1.00 54.47 210 LYS A O 1
ATOM 1680 N N . CYS A 1 211 ? -38.318 5.039 5.544 1.00 52.12 211 CYS A N 1
ATOM 1681 C CA . CYS A 1 211 ? -39.466 5.830 5.965 1.00 52.12 211 CYS A CA 1
ATOM 1682 C C . CYS A 1 211 ? -40.744 5.126 5.505 1.00 52.12 211 CYS A C 1
ATOM 1684 O O . CYS A 1 211 ? -41.233 5.396 4.407 1.00 52.12 211 CYS A O 1
ATOM 1686 N N . LYS A 1 212 ? -41.238 4.209 6.340 1.00 41.69 212 LYS A N 1
ATOM 1687 C CA . LYS A 1 212 ? -42.651 3.982 6.675 1.00 41.69 212 LYS A CA 1
ATOM 1688 C C . LYS A 1 212 ? -42.743 2.904 7.746 1.00 41.69 212 LYS A C 1
ATOM 1690 O O . LYS A 1 212 ? -42.110 1.846 7.549 1.00 41.69 212 LYS A O 1
#

Foldseek 3Di:
DDDPPVVLVVVLVVLVVLLVLLVVLLVLLVVLLVLLVVLPDDPVVVVLNVVSVVLNVVSVVLSVVSVVLSVVSVLVPDPPNPDPCPVVVCVPPNDDDNPPVVVVSVVVSVVSSVSSVVSSVVSVVVSVVSVVVVVPPPPPDFDFDQDPNDTFTHDPNHTQADRVPRHGDPVVVVVVVVVVVVVVVVVVVVVVVVVVVVVVVVVVVVVVPPPD

pLDDT: mean 75.5, std 14.34, range [37.06, 94.12]

Sequence (212 aa):
MGISTNQVDFLLDDLWHWLAQMETHIHELENAMLKAGRVGLNAASEESYMVGDCLLKKLVYSKQQLQRRIVSVARENCADSSDEGREIEEARFGRVDANGALDAFLDRLRVLVAETGECVSFLRVITADKENDGSARKHEAPTLEFRAGTWVKTFQGHVLEDPVSKRMTDFGRLKQDFDKQSANILVLERERNKISVELSRLQKKMKYCKCK

Secondary structure (DSSP, 8-state):
-PPPHHHHHHHHHHHHHHHHHHHHHHHHHHHHHHHHHHH---HHHHHHHHHHHHHHHHHHHHHHHHHHHHHHHHHHT-TT-SSSSHHHHHHHH----TTHHHHHHHHHHHHHHHHHHHHHHHHHHHHHHHHHHGGG----PPEEEEETTEEEEEETTEESB-TTT-PBPHHHHHHHHHHHHHHHHHHHHHHHHHHHHHHHHHHHHHHHT---